Protein AF-A0A432TBH9-F1 (afdb_monomer)

Structure (mmCIF, N/CA/C/O backbone):
data_AF-A0A432TBH9-F1
#
_entry.id   AF-A0A432TBH9-F1
#
loop_
_atom_site.group_PDB
_atom_site.id
_atom_site.type_symbol
_atom_site.label_atom_id
_atom_site.label_alt_id
_atom_site.label_comp_id
_atom_site.label_asym_id
_atom_site.label_entity_id
_atom_site.label_seq_id
_atom_site.pdbx_PDB_ins_code
_atom_site.Cartn_x
_atom_site.Cartn_y
_atom_site.Cartn_z
_atom_site.occupancy
_atom_site.B_iso_or_equiv
_atom_site.auth_seq_id
_atom_site.auth_comp_id
_atom_site.auth_asym_id
_atom_site.auth_atom_id
_atom_site.pdbx_PDB_model_num
ATOM 1 N N . MET A 1 1 ? 16.296 13.878 -8.535 1.00 31.03 1 MET A N 1
ATOM 2 C CA . MET A 1 1 ? 17.487 13.267 -9.159 1.00 31.03 1 MET A CA 1
ATOM 3 C C . MET A 1 1 ? 17.190 13.076 -10.648 1.00 31.03 1 MET A C 1
ATOM 5 O O . MET A 1 1 ? 16.374 12.225 -10.977 1.00 31.03 1 MET A O 1
ATOM 9 N N . SER A 1 2 ? 17.709 13.929 -11.543 1.00 30.39 2 SER A N 1
ATOM 10 C CA . SER A 1 2 ? 17.573 13.721 -12.995 1.00 30.39 2 SER A CA 1
ATOM 11 C C . SER A 1 2 ? 18.774 12.917 -13.470 1.00 30.39 2 SER A C 1
ATOM 13 O O . SER A 1 2 ? 19.875 13.451 -13.581 1.00 30.39 2 SER A O 1
ATOM 15 N N . ILE A 1 3 ? 18.583 11.626 -13.711 1.00 42.62 3 ILE A N 1
ATOM 16 C CA . ILE A 1 3 ? 19.592 10.838 -14.411 1.00 42.62 3 ILE A CA 1
ATOM 17 C C . ILE A 1 3 ? 19.613 11.395 -15.838 1.00 42.62 3 ILE A C 1
ATOM 19 O O . ILE A 1 3 ? 18.589 11.366 -16.521 1.00 42.62 3 ILE A O 1
ATOM 23 N N . SER A 1 4 ? 20.735 11.958 -16.285 1.00 49.09 4 SER A N 1
ATOM 24 C CA . SER A 1 4 ? 20.965 12.204 -17.707 1.00 49.09 4 SER A CA 1
ATOM 25 C C . SER A 1 4 ? 21.132 10.838 -18.369 1.00 49.09 4 SER A C 1
ATOM 27 O O . SER A 1 4 ? 22.220 10.276 -18.460 1.00 49.09 4 SER A O 1
ATOM 29 N N . ILE A 1 5 ? 20.005 10.230 -18.736 1.00 65.00 5 ILE A N 1
ATOM 30 C CA . ILE A 1 5 ? 19.984 8.889 -19.309 1.00 65.00 5 ILE A CA 1
ATOM 31 C C . ILE A 1 5 ? 20.595 8.974 -20.708 1.00 65.00 5 ILE A C 1
ATOM 33 O O . ILE A 1 5 ? 19.944 9.398 -21.663 1.00 65.00 5 ILE A O 1
ATOM 37 N N . ASN A 1 6 ? 21.854 8.557 -20.842 1.00 79.38 6 ASN A N 1
ATOM 38 C CA . ASN A 1 6 ? 22.469 8.387 -22.150 1.00 79.38 6 ASN A CA 1
ATOM 39 C C . ASN A 1 6 ? 21.963 7.079 -22.771 1.00 79.38 6 ASN A C 1
ATOM 41 O O . ASN A 1 6 ? 22.569 6.018 -22.627 1.00 79.38 6 ASN A O 1
ATOM 45 N N . ILE A 1 7 ? 20.829 7.172 -23.468 1.00 87.06 7 ILE A N 1
ATOM 46 C CA . ILE A 1 7 ? 20.204 6.046 -24.171 1.00 87.06 7 ILE A CA 1
ATOM 47 C C . ILE A 1 7 ? 21.179 5.391 -25.157 1.00 87.06 7 ILE A C 1
ATOM 49 O O . ILE A 1 7 ? 21.164 4.175 -25.300 1.00 87.06 7 ILE A O 1
ATOM 53 N N . GLY A 1 8 ? 22.070 6.166 -25.786 1.00 82.50 8 GLY A N 1
ATOM 54 C CA . GLY A 1 8 ? 23.100 5.624 -26.676 1.00 82.50 8 GLY A CA 1
ATOM 55 C C . GLY A 1 8 ? 24.035 4.651 -25.955 1.00 82.50 8 GLY A C 1
ATOM 56 O O . GLY A 1 8 ? 24.266 3.550 -26.446 1.00 82.50 8 GLY A O 1
ATOM 57 N N . ASN A 1 9 ? 24.497 5.005 -24.754 1.00 84.81 9 ASN A N 1
ATOM 58 C CA . ASN A 1 9 ? 25.346 4.123 -23.948 1.00 84.81 9 ASN A CA 1
ATOM 59 C C . ASN A 1 9 ? 24.600 2.855 -23.515 1.00 84.81 9 ASN A C 1
ATOM 61 O O . ASN A 1 9 ? 25.165 1.771 -23.593 1.00 84.81 9 ASN A O 1
ATOM 65 N N . ILE A 1 10 ? 23.327 2.972 -23.124 1.00 89.56 10 ILE A N 1
ATOM 66 C CA . ILE A 1 10 ? 22.497 1.824 -22.710 1.00 89.56 10 ILE A CA 1
ATOM 67 C C . ILE A 1 10 ? 22.219 0.874 -23.886 1.00 89.56 10 ILE A C 1
ATOM 69 O O . ILE A 1 10 ? 22.167 -0.344 -23.725 1.00 89.56 10 ILE A O 1
ATOM 73 N N . LEU A 1 11 ? 22.026 1.419 -25.088 1.00 89.25 11 LEU A N 1
ATOM 74 C CA . LEU A 1 11 ? 21.810 0.618 -26.292 1.00 89.25 11 LEU A CA 1
ATOM 75 C C . LEU A 1 11 ? 23.079 -0.102 -26.758 1.00 89.25 11 LEU A C 1
ATOM 77 O O . LEU A 1 11 ? 22.969 -1.175 -27.351 1.00 89.25 11 LEU A O 1
ATOM 81 N N . ASN A 1 12 ? 24.254 0.460 -26.473 1.00 88.88 12 ASN A N 1
ATOM 82 C CA . ASN A 1 12 ? 25.551 -0.115 -26.831 1.00 88.88 12 ASN A CA 1
ATOM 83 C C . ASN A 1 12 ? 26.138 -1.024 -25.734 1.00 88.88 12 ASN A C 1
ATOM 85 O O . ASN A 1 12 ? 27.047 -1.800 -26.013 1.00 88.88 12 ASN A O 1
ATOM 89 N N . SER A 1 13 ? 25.632 -0.960 -24.499 1.00 90.81 13 SER A N 1
ATOM 90 C CA . SER A 1 13 ? 26.081 -1.800 -23.383 1.00 90.81 13 SER A CA 1
ATOM 91 C C . SER A 1 13 ? 25.504 -3.220 -23.436 1.00 90.81 13 SER A C 1
ATOM 93 O O . SER A 1 13 ? 24.665 -3.552 -24.279 1.00 90.81 13 SER A O 1
ATOM 95 N N . SER A 1 14 ? 25.909 -4.084 -22.501 1.00 91.81 14 SER A N 1
ATOM 96 C CA . SER A 1 14 ? 25.237 -5.372 -22.285 1.00 91.81 14 SER A CA 1
ATOM 97 C C . SER A 1 14 ? 23.792 -5.158 -21.807 1.00 91.81 14 SER A C 1
ATOM 99 O O . SER A 1 14 ? 23.437 -4.090 -21.299 1.00 91.81 14 SER A O 1
ATOM 101 N N . SER A 1 15 ? 22.929 -6.162 -21.990 1.00 91.44 15 SER A N 1
ATOM 102 C CA . SER A 1 15 ? 21.526 -6.061 -21.554 1.00 91.44 15 SER A CA 1
ATOM 103 C C . SER A 1 15 ? 21.387 -5.967 -20.036 1.00 91.44 15 SER A C 1
ATOM 105 O O . SER A 1 15 ? 20.459 -5.332 -19.546 1.00 91.44 15 SER A O 1
ATOM 107 N N . ASN A 1 16 ? 22.362 -6.489 -19.289 1.00 92.12 16 ASN A N 1
ATOM 108 C CA . ASN A 1 16 ? 22.395 -6.383 -17.832 1.00 92.12 16 ASN A CA 1
ATOM 109 C C . ASN A 1 16 ? 22.395 -4.926 -17.362 1.00 92.12 16 ASN A C 1
ATOM 111 O O . ASN A 1 16 ? 21.681 -4.600 -16.422 1.00 92.12 16 ASN A O 1
ATOM 115 N N . THR A 1 17 ? 23.095 -4.024 -18.057 1.00 91.38 17 THR A N 1
ATOM 116 C CA . THR A 1 17 ? 23.093 -2.593 -17.711 1.00 91.38 17 THR A CA 1
ATOM 117 C C . THR A 1 17 ? 21.688 -1.988 -17.786 1.00 91.38 17 THR A C 1
ATOM 119 O O . THR A 1 17 ? 21.325 -1.162 -16.952 1.00 91.38 17 THR A O 1
ATOM 122 N N . PHE A 1 18 ? 20.872 -2.406 -18.759 1.00 93.44 18 PHE A N 1
ATOM 123 C CA . PHE A 1 18 ? 19.478 -1.973 -18.846 1.00 93.44 18 PHE A CA 1
ATOM 124 C C . PHE A 1 18 ? 18.654 -2.507 -17.667 1.00 93.44 18 PHE A C 1
ATOM 126 O O . PHE A 1 18 ? 17.971 -1.721 -17.008 1.00 93.44 18 PHE A O 1
ATOM 133 N N . HIS A 1 19 ? 18.764 -3.801 -17.355 1.00 94.50 19 HIS A N 1
ATOM 134 C CA . HIS A 1 19 ? 18.029 -4.402 -16.239 1.00 94.50 19 HIS A CA 1
ATOM 135 C C . HIS A 1 19 ? 18.452 -3.823 -14.880 1.00 94.50 19 HIS A C 1
ATOM 137 O 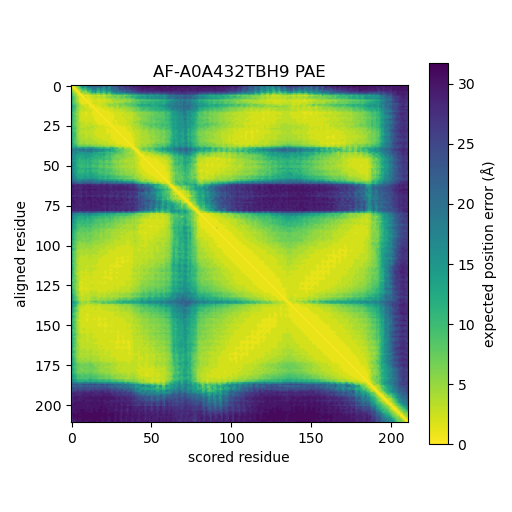O . HIS A 1 19 ? 17.600 -3.589 -14.034 1.00 94.50 19 HIS A O 1
ATOM 143 N N . GLU A 1 20 ? 19.729 -3.489 -14.678 1.00 93.69 20 GLU A N 1
ATOM 144 C CA . GLU A 1 20 ? 20.198 -2.812 -13.461 1.00 93.69 20 GLU A CA 1
ATOM 145 C C . GLU A 1 20 ? 19.582 -1.420 -13.286 1.00 93.69 20 GLU A C 1
ATOM 147 O O . GLU A 1 20 ? 19.223 -1.023 -12.174 1.00 93.69 20 GLU A O 1
ATOM 152 N N . ILE A 1 21 ? 19.469 -0.652 -14.374 1.00 92.38 21 ILE A N 1
ATOM 153 C CA . ILE A 1 21 ? 18.805 0.657 -14.349 1.00 92.38 21 ILE A CA 1
ATOM 154 C C . ILE A 1 21 ? 17.324 0.470 -14.035 1.00 92.38 21 ILE A C 1
ATOM 156 O O . ILE A 1 21 ? 16.783 1.188 -13.196 1.00 92.38 21 ILE A O 1
ATOM 160 N N . LEU A 1 22 ? 16.682 -0.502 -14.682 1.00 93.44 22 LEU A N 1
ATOM 161 C CA . LEU A 1 22 ? 15.278 -0.815 -14.468 1.00 93.44 22 LEU A CA 1
ATOM 162 C C . LEU A 1 22 ? 15.019 -1.197 -13.004 1.00 93.44 22 LEU A C 1
ATOM 164 O O . LEU A 1 22 ? 14.161 -0.593 -12.364 1.00 93.44 22 LEU A O 1
ATOM 168 N N . ASP A 1 23 ? 15.823 -2.099 -12.441 1.00 93.50 23 ASP A N 1
ATOM 169 C CA . ASP A 1 23 ? 15.752 -2.523 -11.042 1.00 93.50 23 ASP A CA 1
ATOM 170 C C . ASP A 1 23 ? 15.888 -1.334 -10.084 1.00 93.50 23 ASP A C 1
ATOM 172 O O . ASP A 1 23 ? 15.059 -1.163 -9.186 1.00 93.50 23 ASP A O 1
ATOM 176 N N . LYS A 1 24 ? 16.870 -0.451 -10.312 1.00 93.50 24 LYS A N 1
ATOM 177 C CA . LYS A 1 24 ? 17.070 0.763 -9.500 1.00 93.50 24 LYS A CA 1
ATOM 178 C C . LYS A 1 24 ? 15.861 1.699 -9.504 1.00 93.50 24 LYS A C 1
ATOM 180 O O . LYS A 1 24 ? 15.655 2.421 -8.531 1.00 93.50 24 LYS A O 1
ATOM 185 N N . LEU A 1 25 ? 15.068 1.717 -10.576 1.00 92.38 25 LEU A N 1
ATOM 186 C CA . LEU A 1 25 ? 13.917 2.614 -10.693 1.00 92.38 25 LEU A CA 1
ATOM 187 C C . LEU A 1 25 ? 12.671 2.122 -9.948 1.00 92.38 25 LEU A C 1
ATOM 189 O O . LEU A 1 25 ? 11.817 2.949 -9.613 1.00 92.38 25 LEU A O 1
ATOM 193 N N . GLN A 1 26 ? 12.538 0.818 -9.688 1.00 94.00 26 GLN A N 1
ATOM 194 C CA . GLN A 1 26 ? 11.261 0.262 -9.217 1.00 94.00 26 GLN A CA 1
ATOM 195 C C . GLN A 1 26 ? 11.344 -0.873 -8.193 1.00 94.00 26 GLN A C 1
ATOM 197 O O . GLN A 1 26 ? 10.404 -1.027 -7.415 1.00 94.00 26 GLN A O 1
ATOM 202 N N . LYS A 1 27 ? 12.409 -1.682 -8.183 1.00 93.50 27 LYS A N 1
ATOM 203 C CA . LYS A 1 27 ? 12.396 -3.005 -7.538 1.00 93.50 27 LYS A CA 1
ATOM 204 C C . LYS A 1 27 ? 12.108 -2.924 -6.047 1.00 93.50 27 LYS A C 1
ATOM 206 O O . LYS A 1 27 ? 11.183 -3.567 -5.563 1.00 93.50 27 LYS A O 1
ATOM 211 N N . ASP A 1 28 ? 12.835 -2.060 -5.348 1.00 94.88 28 ASP A N 1
ATOM 212 C CA . ASP A 1 28 ? 12.667 -1.845 -3.910 1.00 94.88 28 ASP A CA 1
ATOM 213 C C . ASP A 1 28 ? 11.250 -1.350 -3.561 1.00 94.88 28 ASP A C 1
ATOM 215 O O . ASP A 1 28 ? 10.636 -1.815 -2.599 1.00 94.88 28 ASP A O 1
ATOM 219 N N . ASN A 1 29 ? 10.679 -0.461 -4.381 1.00 94.38 29 ASN A N 1
ATOM 220 C CA . ASN A 1 29 ? 9.320 0.039 -4.172 1.00 94.38 29 ASN A CA 1
ATOM 221 C C . ASN A 1 29 ? 8.267 -1.051 -4.393 1.00 94.38 29 ASN A C 1
ATOM 223 O O . ASN A 1 29 ? 7.319 -1.145 -3.611 1.00 94.38 29 ASN A O 1
ATOM 227 N N . ILE A 1 30 ? 8.446 -1.896 -5.410 1.00 95.19 30 ILE A N 1
ATOM 228 C CA . ILE A 1 30 ? 7.581 -3.052 -5.660 1.00 95.19 30 ILE A CA 1
ATOM 229 C C . ILE A 1 30 ? 7.679 -4.041 -4.491 1.00 95.19 30 ILE A C 1
ATOM 231 O O . ILE A 1 30 ? 6.657 -4.399 -3.911 1.00 95.19 30 ILE A O 1
ATOM 235 N N . GLU A 1 31 ? 8.885 -4.441 -4.083 1.00 96.12 31 GLU A N 1
ATOM 236 C CA . GLU A 1 31 ? 9.093 -5.393 -2.982 1.00 96.12 31 GLU A CA 1
ATOM 237 C C . GLU A 1 31 ? 8.491 -4.898 -1.661 1.00 96.12 31 GLU A C 1
ATOM 239 O O . GLU A 1 31 ? 7.805 -5.647 -0.960 1.00 96.12 31 GLU A O 1
ATOM 244 N N . LYS A 1 32 ? 8.696 -3.621 -1.326 1.00 94.62 32 LYS A N 1
ATOM 245 C CA . LYS A 1 32 ? 8.110 -3.005 -0.128 1.00 94.62 32 LYS A CA 1
ATOM 246 C C . LYS A 1 32 ? 6.587 -2.935 -0.196 1.00 94.62 32 LYS A C 1
ATOM 248 O O . LYS A 1 32 ? 5.939 -3.106 0.835 1.00 94.62 32 LYS A O 1
ATOM 253 N N . SER A 1 33 ? 6.018 -2.713 -1.379 1.00 94.88 33 SER A N 1
ATOM 254 C CA . SER A 1 33 ? 4.563 -2.687 -1.571 1.00 94.88 33 SER A CA 1
ATOM 255 C C . SER A 1 33 ? 3.955 -4.081 -1.434 1.00 94.88 33 SER A C 1
ATOM 257 O O . SER A 1 33 ? 2.970 -4.233 -0.720 1.00 94.88 33 SER A O 1
ATOM 259 N N . LYS A 1 34 ? 4.595 -5.120 -1.991 1.00 94.88 34 LYS A N 1
ATOM 260 C CA . LYS A 1 34 ? 4.180 -6.520 -1.783 1.00 94.88 34 LYS A CA 1
ATOM 261 C C . LYS A 1 34 ? 4.161 -6.896 -0.302 1.00 94.88 34 LYS A C 1
ATOM 263 O O . LYS A 1 34 ? 3.193 -7.482 0.170 1.00 94.88 34 LYS A O 1
ATOM 268 N N . LYS A 1 35 ? 5.216 -6.533 0.439 1.00 94.00 35 LYS A N 1
ATOM 269 C CA . LYS A 1 35 ? 5.291 -6.777 1.890 1.00 94.00 35 LYS A CA 1
ATOM 270 C C . LYS A 1 35 ? 4.154 -6.087 2.640 1.00 94.00 35 LYS A C 1
ATOM 272 O O . LYS A 1 35 ? 3.559 -6.701 3.514 1.00 94.00 35 LYS A O 1
ATOM 277 N N . GLU A 1 36 ? 3.843 -4.838 2.293 1.00 92.25 36 GLU A N 1
ATOM 278 C CA . GLU A 1 36 ? 2.727 -4.105 2.902 1.00 92.25 36 GLU A CA 1
ATOM 279 C C . GLU A 1 36 ? 1.375 -4.765 2.592 1.00 92.25 36 GLU A C 1
ATOM 281 O O . GLU A 1 36 ? 0.557 -4.932 3.492 1.00 92.25 36 GLU A O 1
ATOM 286 N N . LEU A 1 37 ? 1.149 -5.187 1.347 1.00 92.25 37 LEU A N 1
ATOM 287 C CA . LEU A 1 37 ? -0.092 -5.840 0.922 1.00 92.25 37 LEU A CA 1
ATOM 288 C C . LEU A 1 37 ? -0.293 -7.218 1.567 1.00 92.25 37 LEU A C 1
ATOM 290 O O . LEU A 1 37 ? -1.427 -7.588 1.859 1.00 92.25 37 LEU A O 1
ATOM 294 N N . ALA A 1 38 ? 0.792 -7.938 1.864 1.00 91.75 38 ALA A N 1
ATOM 295 C CA . ALA A 1 38 ? 0.748 -9.227 2.554 1.00 91.75 38 ALA A CA 1
ATOM 296 C C . ALA A 1 38 ? 0.345 -9.126 4.039 1.00 91.75 38 ALA A C 1
ATOM 298 O O . ALA A 1 38 ? -0.033 -10.131 4.643 1.00 91.75 38 ALA A O 1
ATOM 299 N N . LEU A 1 39 ? 0.424 -7.940 4.655 1.00 86.12 39 LEU A N 1
ATOM 300 C CA . LEU A 1 39 ? 0.025 -7.760 6.051 1.00 86.12 39 LEU A CA 1
ATOM 301 C C . LEU A 1 39 ? -1.495 -7.888 6.187 1.00 86.12 39 LEU A C 1
ATOM 303 O O . LEU A 1 39 ? -2.245 -7.072 5.641 1.00 86.12 39 LEU A O 1
ATOM 307 N N . LYS A 1 40 ? -1.944 -8.863 6.980 1.00 76.69 40 LYS A N 1
ATOM 308 C CA . LYS A 1 40 ? -3.351 -9.016 7.352 1.00 76.69 40 LYS A CA 1
ATOM 309 C C . LYS A 1 40 ? -3.822 -7.811 8.167 1.00 76.69 40 LYS A C 1
ATOM 311 O O . LYS A 1 40 ? -3.236 -7.481 9.191 1.00 76.69 40 LYS A O 1
ATOM 316 N N . ASN A 1 41 ? -4.904 -7.179 7.720 1.00 72.88 41 ASN A N 1
ATOM 317 C CA . ASN A 1 41 ? -5.615 -6.151 8.473 1.00 72.88 41 ASN A CA 1
ATOM 318 C C . ASN A 1 41 ? -7.040 -6.624 8.716 1.00 72.88 41 ASN A C 1
ATOM 320 O O . ASN A 1 41 ? -7.982 -6.142 8.094 1.00 72.88 41 ASN A O 1
ATOM 324 N N . GLU A 1 42 ? -7.192 -7.587 9.611 1.00 77.94 42 GLU A N 1
ATOM 325 C CA . GLU A 1 42 ? -8.514 -8.096 9.957 1.00 77.94 42 GLU A CA 1
ATOM 326 C C . GLU A 1 42 ? -9.301 -7.016 10.724 1.00 77.94 42 GLU A C 1
ATOM 328 O O . GLU A 1 42 ? -8.729 -6.143 11.399 1.00 77.94 42 GLU A O 1
ATOM 333 N N . PHE A 1 43 ? -10.608 -7.008 10.479 1.00 82.06 43 PHE A N 1
ATOM 334 C CA . PHE A 1 43 ? -11.588 -6.194 11.183 1.00 82.06 43 PHE A CA 1
ATOM 335 C C . PHE A 1 43 ? -11.950 -6.937 12.467 1.00 82.06 43 PHE A C 1
ATOM 337 O O . PHE A 1 43 ? -12.376 -8.087 12.394 1.00 82.06 43 PHE A O 1
ATOM 344 N N . ASP A 1 44 ? -11.728 -6.321 13.627 1.00 85.19 44 ASP A N 1
ATOM 345 C CA . ASP A 1 44 ? -11.969 -6.975 14.913 1.00 85.19 44 ASP A CA 1
ATOM 346 C C . ASP A 1 44 ? -13.454 -6.894 15.279 1.00 85.19 44 ASP A C 1
ATOM 348 O O . ASP A 1 44 ? -13.900 -6.010 16.014 1.00 85.19 44 ASP A O 1
ATOM 352 N N . THR A 1 45 ? -14.234 -7.809 14.704 1.00 87.81 45 THR A N 1
ATOM 353 C CA . THR A 1 45 ? -15.670 -7.931 14.980 1.00 87.81 45 THR A CA 1
ATOM 354 C C . THR A 1 45 ? -15.923 -8.285 16.438 1.00 87.81 45 THR A C 1
ATOM 356 O O . THR A 1 45 ? -16.847 -7.752 17.033 1.00 87.81 45 THR A O 1
ATOM 359 N N . THR A 1 46 ? -15.064 -9.108 17.046 1.00 90.75 46 THR A N 1
ATOM 360 C CA . THR A 1 46 ? -15.209 -9.550 18.440 1.00 90.75 46 THR A CA 1
ATOM 361 C C . THR A 1 46 ? -15.159 -8.373 19.407 1.00 90.75 46 THR A C 1
ATOM 363 O O . THR A 1 46 ? -15.993 -8.279 20.305 1.00 90.75 46 THR A O 1
ATOM 366 N N . LEU A 1 47 ? -14.205 -7.454 19.220 1.00 89.38 47 LEU A N 1
ATOM 367 C CA . LEU A 1 47 ? -14.110 -6.251 20.045 1.00 89.38 47 LEU A CA 1
ATOM 368 C C . LEU A 1 47 ? -15.327 -5.338 19.857 1.00 89.38 47 LEU A C 1
ATOM 370 O O . LEU A 1 47 ? -15.846 -4.800 20.834 1.00 89.38 47 LEU A O 1
ATOM 374 N N . ILE A 1 48 ? -15.790 -5.167 18.616 1.00 91.25 48 ILE A N 1
ATOM 375 C CA . ILE A 1 48 ? -16.981 -4.361 18.324 1.00 91.25 48 ILE A CA 1
ATOM 376 C C . ILE A 1 48 ? -18.215 -4.958 18.996 1.00 91.25 48 ILE A C 1
ATOM 378 O O . ILE A 1 48 ? -18.914 -4.243 19.712 1.00 91.25 48 ILE A O 1
ATOM 382 N N . ASP A 1 49 ? -18.453 -6.252 18.804 1.00 90.81 49 ASP A N 1
ATOM 383 C CA . ASP A 1 49 ? -19.605 -6.954 19.360 1.00 90.81 49 ASP A CA 1
ATOM 384 C C . ASP A 1 49 ? -19.573 -6.905 20.890 1.00 90.81 49 ASP A C 1
ATOM 386 O O . ASP A 1 49 ? -20.585 -6.610 21.520 1.00 90.81 49 ASP A O 1
ATOM 390 N N . ALA A 1 50 ? -18.398 -7.090 21.501 1.00 91.06 50 ALA A N 1
ATOM 391 C CA . ALA A 1 50 ? -18.228 -6.960 22.945 1.00 91.06 50 ALA A CA 1
ATOM 392 C C . ALA A 1 50 ? -18.597 -5.557 23.452 1.00 91.06 50 ALA A C 1
ATOM 394 O O . ALA A 1 50 ? -19.270 -5.435 24.478 1.00 91.06 50 ALA A O 1
ATOM 395 N N . ILE A 1 51 ? -18.192 -4.496 22.745 1.00 89.25 51 ILE A N 1
ATOM 396 C CA . ILE A 1 51 ? -18.555 -3.120 23.111 1.00 89.25 51 ILE A CA 1
ATOM 397 C C . ILE A 1 51 ? -20.062 -2.916 22.983 1.00 89.25 51 ILE A C 1
ATOM 399 O O . ILE A 1 51 ? -20.680 -2.465 23.944 1.00 89.25 51 ILE A O 1
ATOM 403 N N . LEU A 1 52 ? -20.653 -3.263 21.837 1.00 91.88 52 LEU A N 1
ATOM 404 C CA . LEU A 1 52 ? -22.080 -3.052 21.580 1.00 91.88 52 LEU A CA 1
ATOM 405 C C . LEU A 1 52 ? -22.951 -3.814 22.586 1.00 91.88 52 LEU A C 1
ATOM 407 O O . LEU A 1 52 ? -23.812 -3.209 23.218 1.00 91.88 52 LEU A O 1
ATOM 411 N N . LEU A 1 53 ? -22.649 -5.092 22.839 1.00 91.38 53 LEU A N 1
ATOM 412 C CA . LEU A 1 53 ? -23.346 -5.893 23.847 1.00 91.38 53 LEU A CA 1
ATOM 413 C C . LEU A 1 53 ? -23.233 -5.277 25.244 1.00 91.38 53 LEU A C 1
ATOM 415 O O . LEU A 1 53 ? -24.204 -5.263 25.995 1.00 91.38 53 LEU A O 1
ATOM 419 N N . THR A 1 54 ? -22.061 -4.750 25.608 1.00 85.81 54 THR A N 1
ATOM 420 C CA . THR A 1 54 ? -21.870 -4.133 26.929 1.00 85.81 54 THR A CA 1
ATOM 421 C C . THR A 1 54 ? -22.614 -2.799 27.042 1.00 85.81 54 THR A C 1
ATOM 423 O O . THR A 1 54 ? -23.135 -2.489 28.113 1.00 85.81 54 THR A O 1
ATOM 426 N N . VAL A 1 55 ? -22.703 -2.022 25.955 1.00 86.56 55 VAL A N 1
ATOM 427 C CA . VAL A 1 55 ? -23.499 -0.785 25.889 1.00 86.56 55 VAL A CA 1
ATOM 428 C C . VAL A 1 55 ? -24.989 -1.090 26.036 1.00 86.56 55 VAL A C 1
ATOM 430 O O . VAL A 1 55 ? -25.646 -0.481 26.879 1.00 86.56 55 VAL A O 1
ATOM 433 N N . ASP A 1 56 ? -25.512 -2.055 25.283 1.00 86.50 56 ASP A N 1
ATOM 434 C CA . ASP A 1 56 ? -26.925 -2.442 25.348 1.00 86.50 56 ASP A CA 1
ATOM 435 C C . ASP A 1 56 ? -27.297 -2.933 26.745 1.00 86.50 56 ASP A C 1
ATOM 437 O O . ASP A 1 56 ? -28.261 -2.469 27.355 1.00 86.50 56 ASP A O 1
ATOM 441 N N . ALA A 1 57 ? -26.461 -3.800 27.309 1.00 83.44 57 ALA A N 1
ATOM 442 C CA . ALA A 1 57 ? -26.681 -4.333 28.637 1.00 83.44 57 ALA A CA 1
ATOM 443 C C . ALA A 1 57 ? -26.598 -3.216 29.706 1.00 83.44 57 ALA A C 1
ATOM 445 O O . ALA A 1 57 ? -27.355 -3.218 30.681 1.00 83.44 57 ALA A O 1
ATOM 446 N N . LEU A 1 58 ? -25.711 -2.227 29.545 1.00 78.81 58 LEU A N 1
ATOM 447 C CA . LEU A 1 58 ? -25.679 -1.050 30.418 1.00 78.81 58 LEU A CA 1
ATOM 448 C C . LEU A 1 58 ? -26.974 -0.224 30.302 1.00 78.81 58 LEU A C 1
ATOM 450 O O . LEU A 1 58 ? -27.501 0.210 31.324 1.00 78.81 58 LEU A O 1
ATOM 454 N N . HIS A 1 59 ? -27.521 -0.042 29.097 1.00 78.00 59 HIS A N 1
ATOM 455 C CA . HIS A 1 59 ? -28.795 0.658 28.899 1.00 78.00 59 HIS A CA 1
ATOM 456 C C . HIS A 1 59 ? -29.989 -0.064 29.543 1.00 78.00 59 HIS A C 1
ATOM 458 O O . HIS A 1 59 ? -30.892 0.602 30.057 1.00 78.00 59 HIS A O 1
ATOM 464 N N . GLU A 1 60 ? -29.995 -1.400 29.545 1.00 76.88 60 GLU A N 1
ATOM 465 C CA . GLU A 1 60 ? -31.008 -2.211 30.237 1.00 76.88 60 GLU A CA 1
ATOM 466 C C . GLU A 1 60 ? -30.941 -2.045 31.764 1.00 76.88 60 GLU A C 1
ATOM 468 O O . GLU A 1 60 ? -31.972 -1.861 32.416 1.00 76.88 60 GLU A O 1
ATOM 473 N N . GLU A 1 61 ? -29.733 -2.056 32.342 1.00 68.69 61 GLU A N 1
ATOM 474 C CA . GLU A 1 61 ? -29.517 -1.802 33.777 1.00 68.69 61 GLU A CA 1
ATOM 475 C C . GLU A 1 61 ? -29.900 -0.365 34.173 1.00 68.69 61 GLU A C 1
ATOM 477 O O . GLU A 1 61 ? -30.461 -0.113 35.245 1.00 68.69 61 GLU A O 1
ATOM 482 N N . GLU A 1 62 ? -29.648 0.596 33.284 1.00 67.00 62 GLU A N 1
ATOM 483 C CA . GLU A 1 62 ? -29.990 2.013 33.439 1.00 67.00 62 GLU A CA 1
ATOM 484 C C . GLU A 1 62 ? -31.472 2.327 33.125 1.00 67.00 62 GLU A C 1
ATOM 486 O O . GLU A 1 62 ? -31.807 3.413 32.634 1.00 67.00 62 GLU A O 1
ATOM 491 N N . GLY A 1 63 ? -32.387 1.388 33.403 1.00 56.84 63 GLY A N 1
ATOM 492 C CA . GLY A 1 63 ? -33.832 1.517 33.179 1.00 56.84 63 GLY A CA 1
ATOM 493 C C . GLY A 1 63 ? -34.432 2.883 33.572 1.00 56.84 63 GLY A C 1
ATOM 494 O O . GLY A 1 63 ? -33.892 3.625 34.390 1.00 56.84 63 GLY A O 1
ATOM 495 N N . PHE A 1 64 ? -35.589 3.239 32.997 1.00 52.53 64 PHE A N 1
ATOM 496 C CA . PHE A 1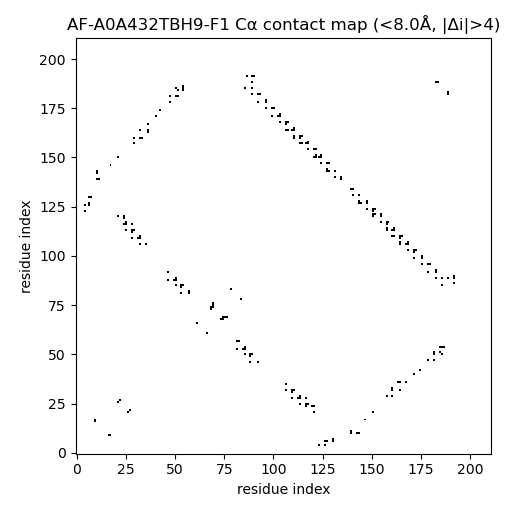 64 ? -36.170 4.599 33.038 1.00 52.53 64 PHE A CA 1
ATOM 497 C C . PHE A 1 64 ? -36.219 5.254 34.440 1.00 52.53 64 PHE A C 1
ATOM 499 O O . PHE A 1 64 ? -35.983 6.453 34.572 1.00 52.53 64 PHE A O 1
ATOM 506 N N . VAL A 1 65 ? -36.463 4.466 35.494 1.00 48.47 65 VAL A N 1
ATOM 507 C CA . VAL A 1 65 ? -36.511 4.923 36.898 1.00 48.47 65 VAL A CA 1
ATOM 508 C C . VAL A 1 65 ? -35.114 5.109 37.507 1.00 48.47 65 VAL A C 1
ATOM 510 O O . VAL A 1 65 ? -34.899 6.051 38.271 1.00 48.47 65 VAL A O 1
ATOM 513 N N . SER A 1 66 ? -34.138 4.267 37.148 1.00 55.50 66 SER A N 1
ATOM 514 C CA . SER A 1 66 ? -32.763 4.423 37.629 1.00 55.50 66 SER A CA 1
ATOM 515 C C . SER A 1 66 ? -32.099 5.626 36.962 1.00 55.50 66 SER A C 1
ATOM 517 O O . SER A 1 66 ? -31.433 6.381 37.657 1.00 55.50 66 SER A O 1
ATOM 519 N N . ARG A 1 67 ? -32.384 5.924 35.686 1.00 53.47 67 ARG A N 1
ATOM 520 C CA . ARG A 1 67 ? -31.886 7.125 34.984 1.00 53.47 67 ARG A CA 1
ATOM 521 C C . ARG A 1 67 ? -32.147 8.437 35.738 1.00 53.47 67 ARG A C 1
ATOM 523 O O . ARG A 1 67 ? -31.229 9.246 35.862 1.00 53.47 67 ARG A O 1
ATOM 530 N N . VAL A 1 68 ? -33.352 8.619 36.289 1.00 52.66 68 VAL A N 1
ATOM 531 C CA . VAL A 1 68 ? -33.737 9.815 37.069 1.00 52.66 68 VAL A CA 1
ATOM 532 C C . VAL A 1 68 ? -33.021 9.867 38.423 1.00 52.66 68 VAL A C 1
ATOM 534 O O . VAL A 1 68 ? -32.602 10.937 38.867 1.00 52.66 68 VAL A O 1
ATOM 537 N N . LEU A 1 69 ? -32.832 8.717 39.074 1.00 52.16 69 LEU A N 1
ATOM 538 C CA . LEU A 1 69 ? -32.136 8.620 40.361 1.00 52.16 69 LEU A CA 1
ATOM 539 C C . LEU A 1 69 ? -30.609 8.764 40.205 1.00 52.16 69 LEU A C 1
ATOM 541 O O . LEU A 1 69 ? -29.963 9.440 41.005 1.00 52.16 69 LEU A O 1
ATOM 545 N N . TYR A 1 70 ? -30.037 8.218 39.132 1.00 54.19 70 TYR A N 1
ATOM 546 C CA . TYR A 1 70 ? -28.626 8.336 38.765 1.00 54.19 70 TYR A CA 1
ATOM 547 C C . TYR A 1 70 ? -28.255 9.768 38.364 1.00 54.19 70 TYR A C 1
ATOM 549 O O . TYR A 1 70 ? -27.208 10.261 38.792 1.00 54.19 70 TYR A O 1
ATOM 557 N N . SER A 1 71 ? -29.097 10.447 37.570 1.00 51.97 71 SER A N 1
ATOM 558 C CA . SER A 1 71 ? -28.857 11.835 37.151 1.00 51.97 71 SER A CA 1
ATOM 559 C C . SER A 1 71 ? -28.995 12.826 38.305 1.00 51.97 71 SER A C 1
ATOM 561 O O . SER A 1 71 ? -28.225 13.779 38.377 1.00 51.97 71 SER A O 1
ATOM 563 N N . SER A 1 72 ? -29.966 12.601 39.198 1.00 53.53 72 SER A N 1
ATOM 564 C CA . SER A 1 72 ? -30.362 13.576 40.225 1.00 53.53 72 SER A CA 1
ATOM 565 C C . SER A 1 72 ? -29.666 13.368 41.571 1.00 53.53 72 SER A C 1
ATOM 567 O O . SER A 1 72 ? -29.432 14.339 42.281 1.00 53.53 72 SER A O 1
ATOM 569 N N . PHE A 1 73 ? -29.304 12.128 41.926 1.00 53.50 73 PHE A N 1
ATOM 570 C CA . PHE A 1 73 ? -28.752 11.803 43.251 1.00 53.50 73 PHE A CA 1
ATOM 571 C C . PHE A 1 73 ? -27.356 11.166 43.216 1.00 53.50 73 PHE A C 1
ATOM 573 O O . PHE A 1 73 ? -26.745 10.983 44.266 1.00 53.50 73 PHE A O 1
ATOM 580 N N . GLY A 1 74 ? -26.820 10.814 42.039 1.00 50.47 74 GLY A N 1
ATOM 581 C CA . GLY A 1 74 ? -25.486 10.206 41.913 1.00 50.47 74 GLY A CA 1
ATOM 582 C C . GLY A 1 74 ? -25.334 8.830 42.581 1.00 50.47 74 GLY A C 1
ATOM 583 O O . GLY A 1 74 ? -24.219 8.307 42.657 1.00 50.47 74 GLY A O 1
ATOM 584 N N . ILE A 1 75 ? -26.438 8.239 43.047 1.00 44.97 75 ILE A N 1
ATOM 585 C CA . ILE A 1 75 ? -26.488 6.926 43.692 1.00 44.97 75 ILE A CA 1
ATOM 586 C C . ILE A 1 75 ? -26.131 5.870 42.639 1.00 44.97 75 ILE A C 1
ATOM 588 O O . ILE A 1 75 ? -26.760 5.805 41.590 1.00 44.97 75 ILE A O 1
ATOM 592 N N . GLY A 1 76 ? -25.087 5.077 42.905 1.00 47.72 76 GLY A N 1
ATOM 593 C CA . GLY A 1 76 ? -24.602 4.017 42.010 1.00 47.72 76 GLY A CA 1
ATOM 594 C C . GLY A 1 76 ? -23.422 4.392 41.100 1.00 47.72 76 GLY A C 1
ATOM 595 O O . GLY A 1 76 ? -22.992 3.556 40.308 1.00 47.72 76 GLY A O 1
ATOM 596 N N . LYS A 1 77 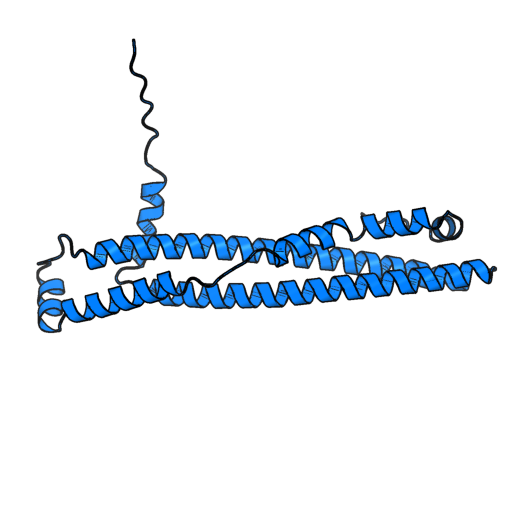? -22.858 5.610 41.209 1.00 48.78 77 LYS A N 1
ATOM 597 C CA . LYS A 1 77 ? -21.616 6.006 40.497 1.00 48.78 77 LYS A CA 1
ATOM 598 C C . LYS A 1 77 ? -20.399 5.144 40.858 1.00 48.78 77 LYS A C 1
ATOM 600 O O . LYS A 1 77 ? -19.471 5.036 40.062 1.00 48.78 77 LYS A O 1
ATOM 605 N N . ASN A 1 78 ? -20.404 4.530 42.038 1.00 46.31 78 ASN A N 1
ATOM 606 C CA . ASN A 1 78 ? -19.291 3.723 42.516 1.00 46.31 78 ASN A CA 1
ATOM 607 C C . ASN A 1 78 ? -19.386 2.305 41.933 1.00 46.31 78 ASN A C 1
ATOM 609 O O . ASN A 1 78 ? -20.089 1.452 42.464 1.00 46.31 78 ASN A O 1
ATOM 613 N N . LYS A 1 79 ? -18.639 2.095 40.842 1.00 52.78 79 LYS A N 1
ATOM 614 C CA . LYS A 1 79 ? -18.297 0.803 40.221 1.00 52.78 79 LYS A CA 1
ATOM 615 C C . LYS A 1 79 ? -19.464 0.013 39.623 1.00 52.78 79 LYS A C 1
ATOM 617 O O . LYS A 1 79 ? -19.738 -1.115 40.032 1.00 52.78 79 LYS A O 1
ATOM 622 N N . ASN A 1 80 ? -20.099 0.543 38.574 1.00 67.38 80 ASN A N 1
ATOM 623 C CA . ASN A 1 80 ? -20.752 -0.371 37.635 1.00 67.38 80 ASN A CA 1
ATOM 624 C C . ASN A 1 80 ? -19.645 -1.091 36.840 1.00 67.38 80 ASN A C 1
ATOM 626 O O . ASN A 1 80 ? -18.972 -0.470 36.015 1.00 67.38 80 ASN A O 1
ATOM 630 N N . LYS A 1 81 ? -19.459 -2.394 37.096 1.00 74.31 81 LYS A N 1
ATOM 631 C CA . LYS A 1 81 ? -18.477 -3.259 36.415 1.00 74.31 81 LYS A CA 1
ATOM 632 C C . LYS A 1 81 ? -18.558 -3.148 34.888 1.00 74.31 81 LYS A C 1
ATOM 634 O O . LYS A 1 81 ? -17.530 -3.238 34.228 1.00 74.31 81 LYS A O 1
ATOM 639 N N . ARG A 1 82 ? -19.746 -2.896 34.322 1.00 76.31 82 ARG A N 1
ATOM 640 C CA . ARG A 1 82 ? -19.939 -2.714 32.872 1.00 76.31 82 ARG A CA 1
ATOM 641 C C . ARG A 1 82 ? -19.331 -1.416 32.353 1.00 76.31 82 ARG A C 1
ATOM 643 O O . ARG A 1 82 ? -18.770 -1.397 31.266 1.00 76.31 82 ARG A O 1
ATOM 650 N N . ARG A 1 83 ? -19.366 -0.339 33.143 1.00 75.12 83 ARG A N 1
ATOM 651 C CA . ARG A 1 83 ? -18.696 0.922 32.789 1.00 75.12 83 ARG A CA 1
ATOM 652 C C . ARG A 1 83 ? -17.173 0.778 32.831 1.00 75.12 83 ARG A C 1
ATOM 654 O O . ARG A 1 83 ? -16.507 1.243 31.916 1.00 75.12 83 ARG A O 1
ATOM 661 N N . GLU A 1 84 ? -16.633 0.081 33.832 1.00 75.69 84 GLU A N 1
ATOM 662 C CA . GLU A 1 84 ? -15.198 -0.259 33.884 1.00 75.69 84 GLU A CA 1
ATOM 663 C C . GLU A 1 84 ? -14.785 -1.145 32.692 1.00 75.69 84 GLU A C 1
ATOM 665 O O . GLU A 1 84 ? -13.759 -0.900 32.060 1.00 75.69 84 GLU A O 1
ATOM 670 N N . GLN A 1 85 ? -15.616 -2.123 32.313 1.00 82.62 85 GLN A N 1
ATOM 671 C CA . GLN A 1 85 ? -15.404 -2.939 31.110 1.00 82.62 85 GLN A CA 1
ATOM 672 C C . GLN A 1 85 ? -15.411 -2.097 29.828 1.00 82.62 85 GLN A C 1
ATOM 674 O O . GLN A 1 85 ? -14.514 -2.247 29.001 1.00 82.62 85 GLN A O 1
ATOM 679 N N . LEU A 1 86 ? -16.368 -1.177 29.671 1.00 83.88 86 LEU A N 1
ATOM 680 C CA . LEU A 1 86 ? -16.432 -0.278 28.514 1.00 83.88 86 LEU A CA 1
ATOM 681 C C . LEU A 1 86 ? -15.217 0.644 28.410 1.00 83.88 86 LEU A C 1
ATOM 683 O O . LEU A 1 86 ? -14.786 0.944 27.298 1.00 83.88 86 LEU A O 1
ATOM 687 N N . ILE A 1 87 ? -14.641 1.062 29.538 1.00 81.00 87 ILE A N 1
ATOM 688 C CA . ILE A 1 87 ? -13.392 1.827 29.550 1.00 81.00 87 ILE A CA 1
ATOM 689 C C . ILE A 1 87 ? -12.247 0.995 28.966 1.00 81.00 87 ILE A C 1
ATOM 691 O O . ILE A 1 87 ? -11.564 1.442 28.043 1.00 81.00 87 ILE A O 1
ATOM 695 N N . ILE A 1 88 ? -12.079 -0.244 29.438 1.00 84.31 88 ILE A N 1
ATOM 696 C CA . ILE A 1 88 ? -11.024 -1.146 28.955 1.00 84.31 88 ILE A CA 1
ATOM 697 C C . ILE A 1 88 ? -11.202 -1.432 27.457 1.00 84.31 88 ILE A C 1
ATOM 699 O O . ILE A 1 88 ? -10.259 -1.259 26.679 1.00 84.31 88 ILE A O 1
ATOM 703 N N . LEU A 1 89 ? -12.409 -1.823 27.034 1.00 88.75 89 LEU A N 1
ATOM 704 C CA . LEU A 1 89 ? -12.713 -2.128 25.632 1.00 88.75 89 LEU A CA 1
ATOM 705 C C . LEU A 1 89 ? -12.568 -0.886 24.735 1.00 88.75 89 LEU A C 1
ATOM 707 O O . LEU A 1 89 ? -12.016 -0.964 23.638 1.00 88.75 89 LEU A O 1
ATOM 711 N N . GLY A 1 90 ? -12.995 0.285 25.213 1.00 87.12 90 GLY A N 1
ATOM 712 C CA . GLY A 1 90 ? -12.830 1.558 24.513 1.00 87.12 90 GLY A CA 1
ATOM 713 C C . GLY A 1 90 ? -11.361 1.939 24.324 1.00 87.12 90 GLY A C 1
ATOM 714 O O . GLY A 1 90 ? -10.969 2.384 23.242 1.00 87.12 90 GLY A O 1
ATOM 715 N N . SER A 1 91 ? -10.523 1.714 25.336 1.00 86.00 91 SER A N 1
ATOM 716 C CA . SER A 1 91 ? -9.074 1.923 25.254 1.00 86.00 91 SER A CA 1
ATOM 717 C C . SER A 1 91 ? -8.403 0.954 24.273 1.00 86.00 91 SER A C 1
ATOM 719 O O . SER A 1 91 ? -7.567 1.377 23.467 1.00 86.00 91 SER A O 1
ATOM 721 N N . GLN A 1 92 ? -8.833 -0.311 24.233 1.00 89.00 92 GLN A N 1
ATOM 722 C CA . GLN A 1 92 ? -8.402 -1.263 23.200 1.00 89.00 92 GLN A CA 1
ATOM 723 C C . GLN A 1 92 ? -8.800 -0.789 21.793 1.00 89.00 92 GLN A C 1
ATOM 725 O O . GLN A 1 92 ? -7.952 -0.747 20.899 1.00 89.00 92 GLN A O 1
ATOM 730 N N . LEU A 1 93 ? -10.045 -0.339 21.603 1.00 90.00 93 LEU A N 1
ATOM 731 C CA . LEU A 1 93 ? -10.538 0.166 20.316 1.00 90.00 93 LEU A CA 1
ATOM 732 C C . LEU A 1 93 ? -9.749 1.396 19.836 1.00 90.00 93 LEU A C 1
ATOM 734 O O . LEU A 1 93 ? -9.435 1.513 18.649 1.00 90.00 93 LEU A O 1
ATOM 738 N N . LYS A 1 94 ? -9.363 2.297 20.748 1.00 87.31 94 LYS A N 1
ATOM 739 C CA . LYS A 1 94 ? -8.495 3.448 20.439 1.00 87.31 94 LYS A CA 1
ATOM 740 C C . LYS A 1 94 ? -7.095 3.039 20.003 1.00 87.31 94 LYS A C 1
ATOM 742 O O . LYS A 1 94 ? -6.563 3.622 19.057 1.00 87.31 94 LYS A O 1
ATOM 747 N N . SER A 1 95 ? -6.505 2.054 20.677 1.00 88.69 95 SER A N 1
ATOM 748 C CA . SER A 1 95 ? -5.206 1.509 20.283 1.00 88.69 95 SER A CA 1
ATOM 749 C C . SER A 1 95 ? -5.271 0.961 18.855 1.00 88.69 95 SER A C 1
ATOM 751 O O . SER A 1 95 ? -4.494 1.373 17.989 1.00 88.69 95 SER A O 1
ATOM 753 N N . GLN A 1 96 ? -6.298 0.156 18.559 1.00 89.38 96 GLN A N 1
ATOM 754 C CA . GLN A 1 96 ? -6.495 -0.364 17.209 1.00 89.38 96 GLN A CA 1
ATOM 755 C C . GLN A 1 96 ? -6.731 0.754 16.181 1.00 89.38 96 GLN A C 1
ATOM 757 O O . GLN A 1 96 ? -6.154 0.703 15.096 1.00 89.38 96 GLN A O 1
ATOM 762 N N . LEU A 1 97 ? -7.512 1.793 16.506 1.00 90.44 97 LEU A N 1
ATOM 763 C CA . LEU A 1 97 ? -7.686 2.978 15.652 1.00 90.44 97 LEU A CA 1
ATOM 764 C C . LEU A 1 97 ? -6.344 3.629 15.289 1.00 90.44 97 LEU A C 1
ATOM 766 O O . LEU A 1 97 ? -6.086 3.883 14.111 1.00 90.44 97 LEU A O 1
ATOM 770 N N . SER A 1 98 ? -5.478 3.857 16.279 1.00 89.25 98 SER A N 1
ATOM 771 C CA . SER A 1 98 ? -4.138 4.426 16.075 1.00 89.25 98 SER A CA 1
ATOM 772 C C . SER A 1 98 ? -3.294 3.567 15.128 1.00 89.25 98 SER A C 1
ATOM 774 O O . SER A 1 98 ? -2.650 4.078 14.205 1.00 89.25 98 SER A O 1
ATOM 776 N N . ASP A 1 99 ? -3.343 2.245 15.280 1.00 90.06 99 ASP A N 1
ATOM 777 C CA . ASP A 1 99 ? -2.594 1.328 14.422 1.00 90.06 99 ASP A CA 1
ATOM 778 C C . ASP A 1 99 ? -3.152 1.240 12.994 1.00 90.06 99 ASP A C 1
ATOM 780 O O . ASP A 1 99 ? -2.377 1.159 12.026 1.00 90.06 99 ASP A O 1
ATOM 784 N N . LYS A 1 100 ? -4.477 1.341 12.818 1.00 90.06 100 LYS A N 1
ATOM 785 C CA . LYS A 1 100 ? -5.089 1.475 11.486 1.00 90.06 100 LYS A CA 1
ATOM 786 C C . LYS A 1 100 ? -4.677 2.795 10.827 1.00 90.06 100 LYS A C 1
ATOM 788 O O . LYS A 1 100 ? -4.294 2.781 9.658 1.00 90.06 100 LYS A O 1
ATOM 793 N N . GLU A 1 101 ? -4.647 3.910 11.560 1.00 91.81 101 GLU A N 1
ATOM 794 C CA . GLU A 1 101 ? -4.182 5.204 11.038 1.00 91.81 101 GLU A CA 1
ATOM 795 C C . GLU A 1 101 ? -2.721 5.151 10.570 1.00 91.81 101 GLU A C 1
ATOM 797 O O . GLU A 1 101 ? -2.405 5.604 9.464 1.00 91.81 101 GLU A O 1
ATOM 802 N N . LYS A 1 102 ? -1.825 4.544 11.361 1.00 92.44 102 LYS A N 1
ATOM 803 C CA . LYS A 1 102 ? -0.431 4.303 10.946 1.00 92.44 102 LYS A CA 1
ATOM 804 C C . LYS A 1 102 ? -0.371 3.459 9.672 1.00 92.44 102 LYS A C 1
ATOM 806 O O . LYS A 1 102 ? 0.406 3.762 8.767 1.00 92.44 102 LYS A O 1
ATOM 811 N N . SER A 1 103 ? -1.200 2.423 9.571 1.00 92.25 103 SER A N 1
ATOM 812 C CA . SER A 1 103 ? -1.237 1.528 8.407 1.00 92.25 103 SER A CA 1
ATOM 813 C C . SER A 1 103 ? -1.764 2.215 7.142 1.00 92.25 103 SER A C 1
ATOM 815 O O . SER A 1 103 ? -1.198 2.018 6.064 1.00 92.25 103 SER A O 1
ATOM 817 N N . ILE A 1 104 ? -2.754 3.105 7.268 1.00 93.94 104 ILE A N 1
ATOM 818 C CA . ILE A 1 104 ? -3.216 3.972 6.173 1.00 93.94 104 ILE A CA 1
ATOM 819 C C . ILE A 1 104 ? -2.080 4.886 5.706 1.00 93.94 104 ILE A C 1
ATOM 821 O O . ILE A 1 104 ? -1.809 4.965 4.508 1.00 93.94 104 ILE A O 1
ATOM 825 N N . ARG A 1 105 ? -1.381 5.553 6.637 1.00 95.06 105 ARG A N 1
ATOM 826 C CA . ARG A 1 105 ? -0.251 6.441 6.303 1.00 95.06 105 ARG A CA 1
ATOM 827 C C . ARG A 1 105 ? 0.862 5.686 5.576 1.00 95.06 105 ARG A C 1
ATOM 829 O O . ARG A 1 105 ? 1.337 6.159 4.547 1.00 95.06 105 ARG A O 1
ATOM 836 N N . ARG A 1 106 ? 1.234 4.494 6.060 1.00 94.69 106 ARG A N 1
ATOM 837 C CA . ARG A 1 106 ? 2.218 3.625 5.391 1.00 94.69 106 ARG A CA 1
ATOM 838 C C . ARG A 1 106 ? 1.769 3.244 3.982 1.00 94.69 106 ARG A C 1
ATOM 840 O O . ARG A 1 106 ? 2.549 3.404 3.049 1.00 94.69 106 ARG A O 1
ATOM 847 N N . SER A 1 107 ? 0.522 2.804 3.815 1.00 95.75 107 SER A N 1
ATOM 848 C CA . SER A 1 107 ? -0.018 2.398 2.508 1.00 95.75 107 SER A CA 1
ATOM 849 C C . SER A 1 107 ? -0.033 3.563 1.509 1.00 95.75 107 SER A C 1
ATOM 851 O O . SER A 1 107 ? 0.409 3.399 0.373 1.00 95.75 107 SER A O 1
ATOM 853 N N . ARG A 1 108 ? -0.440 4.767 1.944 1.00 96.81 108 ARG A N 1
ATOM 854 C CA . ARG A 1 108 ? -0.386 5.995 1.126 1.00 96.81 108 ARG A CA 1
ATOM 855 C C . ARG A 1 108 ? 1.037 6.332 0.693 1.00 96.81 108 ARG A C 1
ATOM 857 O O . ARG A 1 108 ? 1.280 6.532 -0.492 1.00 96.81 108 ARG A O 1
ATOM 864 N N . TYR A 1 109 ? 1.986 6.293 1.626 1.00 96.88 109 TYR A N 1
ATOM 865 C CA . TYR A 1 109 ? 3.397 6.531 1.326 1.00 96.88 109 TYR A CA 1
ATOM 866 C C . TYR A 1 109 ? 3.959 5.527 0.301 1.00 96.88 109 TYR A C 1
ATOM 868 O O . TYR A 1 109 ? 4.689 5.901 -0.617 1.00 96.88 109 TYR A O 1
ATOM 876 N N . ARG A 1 110 ? 3.597 4.239 0.404 1.00 96.56 110 ARG A N 1
ATOM 877 C CA . ARG A 1 110 ? 3.986 3.231 -0.600 1.00 96.56 110 ARG A CA 1
ATOM 878 C C . ARG A 1 110 ? 3.390 3.528 -1.973 1.00 96.56 110 ARG A C 1
ATOM 880 O O . ARG A 1 110 ? 4.119 3.467 -2.963 1.00 96.56 110 ARG A O 1
ATOM 887 N N . LYS A 1 111 ? 2.112 3.908 -2.028 1.00 97.12 111 LYS A N 1
ATOM 888 C CA . LYS A 1 111 ? 1.436 4.284 -3.275 1.00 97.12 111 LYS A CA 1
ATOM 889 C C . LYS A 1 111 ? 2.109 5.490 -3.944 1.00 97.12 111 LYS A C 1
ATOM 891 O O . LYS A 1 111 ? 2.360 5.458 -5.146 1.00 97.12 111 LYS A O 1
ATOM 896 N N . GLU A 1 112 ? 2.479 6.513 -3.178 1.00 96.75 112 GLU A N 1
ATOM 897 C CA . GLU A 1 112 ? 3.214 7.683 -3.688 1.00 96.75 112 GLU A CA 1
ATOM 898 C C . GLU A 1 112 ? 4.593 7.313 -4.256 1.00 96.75 112 GLU A C 1
ATOM 900 O O . GLU A 1 112 ? 4.984 7.789 -5.327 1.00 96.75 112 GLU A O 1
ATOM 905 N N . ASN A 1 113 ? 5.326 6.417 -3.591 1.00 96.38 113 ASN A N 1
ATOM 906 C CA . ASN A 1 113 ? 6.611 5.934 -4.099 1.00 96.38 113 ASN A CA 1
ATOM 907 C C . ASN A 1 113 ? 6.459 5.151 -5.410 1.00 96.38 113 ASN A C 1
ATOM 909 O O . ASN A 1 113 ? 7.250 5.347 -6.335 1.00 96.38 113 ASN A O 1
ATOM 913 N N . LEU A 1 114 ? 5.428 4.308 -5.522 1.00 97.25 114 LEU A N 1
ATOM 914 C CA . LEU A 1 114 ? 5.096 3.630 -6.776 1.00 97.25 114 LEU A CA 1
ATOM 915 C C . LEU A 1 114 ? 4.734 4.626 -7.883 1.00 97.25 114 LEU A C 1
ATOM 917 O O . LEU A 1 114 ? 5.173 4.449 -9.018 1.00 97.25 114 LEU A O 1
ATOM 921 N N . TYR A 1 115 ? 4.005 5.697 -7.571 1.00 96.62 115 TYR A N 1
ATOM 922 C CA . TYR A 1 115 ? 3.714 6.772 -8.527 1.00 96.62 115 TYR A CA 1
ATOM 923 C C . TYR A 1 115 ? 4.991 7.470 -9.019 1.00 96.62 115 TYR A C 1
ATOM 925 O O . TYR A 1 115 ? 5.153 7.744 -10.211 1.00 96.62 115 TYR A O 1
ATOM 933 N N . SER A 1 116 ? 5.957 7.696 -8.126 1.00 95.31 116 SER A N 1
ATOM 934 C CA . SER A 1 116 ? 7.279 8.210 -8.500 1.00 95.31 116 SER A CA 1
ATOM 935 C C . SER A 1 116 ? 8.032 7.248 -9.432 1.00 95.31 116 SER A C 1
ATOM 937 O O . SER A 1 116 ? 8.537 7.672 -10.477 1.00 95.31 116 SER A O 1
ATOM 939 N N . SER A 1 117 ? 8.057 5.948 -9.115 1.00 95.94 117 SER A N 1
ATOM 940 C CA . SER A 1 117 ? 8.657 4.915 -9.973 1.00 95.94 117 SER A CA 1
ATOM 941 C C . SER A 1 117 ? 8.000 4.860 -11.352 1.00 95.94 117 SER A C 1
ATOM 943 O O . SER A 1 117 ? 8.707 4.910 -12.358 1.00 95.94 117 SER A O 1
ATOM 945 N N . GLN A 1 118 ? 6.667 4.867 -11.417 1.00 97.19 118 GLN A N 1
ATOM 946 C CA . GLN A 1 118 ? 5.909 4.935 -12.668 1.00 97.19 118 GLN A CA 1
ATOM 947 C C . GLN A 1 118 ? 6.335 6.144 -13.506 1.00 97.19 118 GLN A C 1
ATOM 949 O O . GLN A 1 118 ? 6.685 6.004 -14.674 1.00 97.19 118 GLN A O 1
ATOM 954 N N . LYS A 1 119 ? 6.366 7.342 -12.909 1.00 96.06 119 LYS A N 1
ATOM 955 C CA . LYS A 1 119 ? 6.761 8.573 -13.605 1.00 96.06 119 LYS A CA 1
ATOM 956 C C . LYS A 1 119 ? 8.188 8.494 -14.149 1.00 96.06 119 LYS A C 1
ATOM 958 O O . LYS A 1 119 ? 8.451 8.977 -15.253 1.00 96.06 119 LYS A O 1
ATOM 963 N N . ASN A 1 120 ? 9.108 7.893 -13.395 1.00 94.19 120 ASN A N 1
ATOM 964 C CA . ASN A 1 120 ? 10.486 7.694 -13.837 1.00 94.19 120 ASN A CA 1
ATOM 965 C C . ASN A 1 120 ? 10.574 6.704 -15.005 1.00 94.19 120 ASN A C 1
ATOM 967 O O . ASN A 1 120 ? 11.261 6.995 -15.982 1.00 94.19 120 ASN A O 1
ATOM 971 N N . LEU A 1 121 ? 9.833 5.595 -14.957 1.00 95.56 121 LEU A N 1
ATOM 972 C CA . LEU A 1 121 ? 9.753 4.638 -16.061 1.00 95.56 121 LEU A CA 1
ATOM 973 C C . LEU A 1 121 ? 9.117 5.248 -17.312 1.00 95.56 121 LEU A C 1
ATOM 975 O O . LEU A 1 121 ? 9.652 5.083 -18.403 1.00 95.56 121 LEU A O 1
ATOM 979 N N . THR A 1 122 ? 8.050 6.038 -17.178 1.00 95.94 122 THR A N 1
ATOM 980 C CA . THR A 1 122 ? 7.435 6.751 -18.310 1.00 95.94 122 THR A CA 1
ATOM 981 C C . THR A 1 122 ? 8.424 7.712 -18.971 1.00 95.94 122 THR A C 1
ATOM 983 O O . THR A 1 122 ? 8.497 7.796 -20.198 1.00 95.94 122 THR A O 1
ATOM 986 N N . ARG A 1 123 ? 9.234 8.422 -18.174 1.00 94.19 123 ARG A N 1
ATOM 987 C CA . ARG A 1 123 ? 10.321 9.269 -18.692 1.00 94.19 123 ARG A CA 1
ATOM 988 C C . ARG A 1 123 ? 11.403 8.441 -19.380 1.00 94.19 123 ARG A C 1
ATOM 990 O O . ARG A 1 123 ? 11.878 8.849 -20.435 1.00 94.19 123 ARG A O 1
ATOM 997 N N . PHE A 1 124 ? 11.762 7.288 -18.820 1.00 93.75 124 PHE A N 1
ATOM 998 C CA . PHE A 1 124 ? 12.753 6.388 -19.406 1.00 93.75 124 PHE A CA 1
ATOM 999 C C . PHE A 1 124 ? 12.279 5.821 -20.751 1.00 93.75 124 PHE A C 1
ATOM 1001 O O . PHE A 1 124 ? 13.006 5.891 -21.739 1.00 93.75 124 PHE A O 1
ATOM 1008 N N . HIS A 1 125 ? 11.022 5.379 -20.827 1.00 95.81 125 HIS A N 1
ATOM 1009 C CA . HIS A 1 125 ? 10.366 4.964 -22.067 1.00 95.81 125 HIS A CA 1
ATOM 1010 C C . HIS A 1 125 ? 10.366 6.090 -23.106 1.00 95.81 125 HIS A C 1
ATOM 1012 O O . HIS A 1 125 ? 10.727 5.874 -24.263 1.00 95.81 125 HIS A O 1
ATOM 1018 N N . LYS A 1 126 ? 9.994 7.312 -22.698 1.00 94.94 126 LYS A N 1
ATOM 1019 C CA . LYS A 1 126 ? 10.014 8.480 -23.586 1.00 94.94 126 LYS A CA 1
ATOM 1020 C C . LYS A 1 126 ? 11.424 8.766 -24.112 1.00 94.94 126 LYS A C 1
ATOM 1022 O O . LYS A 1 126 ? 11.571 9.006 -25.301 1.00 94.94 126 LYS A O 1
ATOM 1027 N N . ALA A 1 127 ? 12.455 8.663 -23.275 1.00 92.31 127 ALA A N 1
ATOM 1028 C CA . ALA A 1 127 ? 13.837 8.865 -23.705 1.00 92.31 127 ALA A CA 1
ATOM 1029 C C . ALA A 1 127 ? 14.271 7.858 -24.789 1.00 92.31 127 ALA A C 1
ATOM 1031 O O . ALA A 1 127 ? 14.941 8.247 -25.745 1.00 92.31 127 ALA A O 1
ATOM 1032 N N . PHE A 1 128 ? 13.853 6.588 -24.698 1.00 93.44 128 PHE A N 1
ATOM 1033 C CA . PHE A 1 128 ? 14.051 5.629 -25.793 1.00 93.44 128 PHE A CA 1
ATOM 1034 C C . PHE A 1 128 ? 13.284 6.032 -27.051 1.00 93.44 128 PHE A C 1
ATOM 1036 O O . PHE A 1 128 ? 13.878 6.079 -28.127 1.00 93.44 128 PHE A O 1
ATOM 1043 N N . LYS A 1 129 ? 11.996 6.369 -26.912 1.00 93.62 129 LYS A N 1
ATOM 1044 C CA . LYS A 1 129 ? 11.144 6.797 -28.030 1.00 93.62 129 LYS A CA 1
ATOM 1045 C C . LYS A 1 129 ? 11.758 7.971 -28.792 1.00 93.62 129 LYS A C 1
ATOM 1047 O O . LYS A 1 129 ? 11.837 7.926 -30.015 1.00 93.62 129 LYS A O 1
ATOM 1052 N N . ASP A 1 130 ? 12.231 8.976 -28.064 1.00 92.31 130 ASP A N 1
ATOM 1053 C CA . ASP A 1 130 ? 12.830 10.184 -28.627 1.00 92.31 130 ASP A CA 1
ATOM 1054 C C . ASP A 1 130 ? 14.187 9.885 -29.290 1.00 92.31 130 ASP A C 1
ATOM 1056 O O . ASP A 1 130 ? 14.590 10.593 -30.208 1.00 92.31 130 ASP A O 1
ATOM 1060 N N . LYS A 1 131 ? 14.897 8.822 -28.876 1.00 91.06 131 LYS A N 1
ATOM 1061 C CA . LYS A 1 131 ? 16.193 8.441 -29.459 1.00 91.06 131 LYS A CA 1
ATOM 1062 C C . LYS A 1 131 ? 16.069 7.621 -30.744 1.00 91.06 131 LYS A C 1
ATOM 1064 O O . LYS A 1 131 ? 16.966 7.715 -31.580 1.00 91.06 131 LYS A O 1
ATOM 1069 N N . ILE A 1 132 ? 14.995 6.845 -30.912 1.00 91.25 132 ILE A N 1
ATOM 1070 C CA . ILE A 1 132 ? 14.797 5.928 -32.052 1.00 91.25 132 ILE A CA 1
ATOM 1071 C C . ILE A 1 132 ? 15.022 6.588 -33.426 1.00 91.25 132 ILE A C 1
ATOM 1073 O O . ILE A 1 132 ? 15.768 6.003 -34.212 1.00 91.25 132 ILE A O 1
ATOM 1077 N N . PRO A 1 133 ? 14.477 7.786 -33.728 1.00 91.31 133 PRO A N 1
ATOM 1078 C CA . PRO A 1 133 ? 14.659 8.427 -35.036 1.00 91.31 133 PRO A CA 1
ATOM 1079 C C . PRO A 1 133 ? 16.120 8.731 -35.396 1.00 91.31 133 PRO A C 1
ATOM 1081 O O . PRO A 1 133 ? 16.440 8.910 -36.564 1.00 91.31 133 PRO A O 1
ATOM 1084 N N . PHE A 1 134 ? 17.007 8.786 -34.401 1.00 90.12 134 PHE A N 1
ATOM 1085 C CA . PHE A 1 134 ? 18.427 9.104 -34.567 1.00 90.12 134 PHE A CA 1
ATOM 1086 C C . PHE A 1 134 ? 19.322 7.854 -34.600 1.00 90.12 134 PHE A C 1
ATOM 1088 O O . PHE A 1 134 ? 20.548 7.972 -34.551 1.00 90.12 134 PHE A O 1
ATOM 1095 N N . LEU A 1 135 ? 18.739 6.651 -34.600 1.00 89.31 135 LEU A N 1
ATOM 1096 C CA . LEU A 1 135 ? 19.480 5.392 -34.660 1.00 89.31 135 LEU A CA 1
ATOM 1097 C C . LEU A 1 135 ? 19.613 4.930 -36.111 1.00 89.31 135 LEU A C 1
ATOM 1099 O O . LEU A 1 135 ? 18.623 4.584 -36.745 1.00 89.31 135 LEU A O 1
ATOM 1103 N N . ASN A 1 136 ? 20.845 4.817 -36.603 1.00 87.56 136 ASN A N 1
ATOM 1104 C CA . ASN A 1 136 ? 21.117 4.366 -37.976 1.00 87.56 136 ASN A CA 1
ATOM 1105 C C . ASN A 1 136 ? 21.149 2.834 -38.129 1.00 87.56 136 ASN A C 1
ATOM 1107 O O . ASN A 1 136 ? 21.275 2.327 -39.238 1.00 87.56 136 ASN A O 1
ATOM 1111 N N . SER A 1 137 ? 21.064 2.085 -37.025 1.00 92.94 137 SER A N 1
ATOM 1112 C CA . SER A 1 137 ? 21.140 0.622 -37.030 1.00 92.94 137 SER A CA 1
ATOM 1113 C C . SER A 1 137 ? 19.792 -0.012 -36.703 1.00 92.94 137 SER A C 1
ATOM 1115 O O . SER A 1 137 ? 19.233 0.225 -35.629 1.00 92.94 137 SER A O 1
ATOM 1117 N N . TYR A 1 138 ? 19.325 -0.893 -37.589 1.00 92.06 138 TYR A N 1
ATOM 1118 C CA . TYR A 1 138 ? 18.115 -1.692 -37.387 1.00 92.06 138 TYR A CA 1
ATOM 1119 C C . TYR A 1 138 ? 18.181 -2.544 -36.108 1.00 92.06 138 TYR A C 1
ATOM 1121 O O . TYR A 1 138 ? 17.199 -2.655 -35.374 1.00 92.06 138 TYR A O 1
ATOM 1129 N N . THR A 1 139 ? 19.355 -3.093 -35.775 1.00 92.94 139 THR A N 1
ATOM 1130 C CA . THR A 1 139 ? 19.527 -3.895 -34.553 1.00 92.94 139 THR A CA 1
ATOM 1131 C C . THR A 1 139 ? 19.359 -3.048 -33.293 1.00 92.94 139 THR A C 1
ATOM 1133 O O . THR A 1 139 ? 18.688 -3.474 -32.353 1.00 92.94 139 THR A O 1
ATOM 1136 N N . LEU A 1 140 ? 19.893 -1.822 -33.285 1.00 92.25 140 LEU A N 1
ATOM 1137 C CA . LEU A 1 140 ? 19.740 -0.888 -32.165 1.00 92.25 140 LEU A CA 1
ATOM 1138 C C . LEU A 1 140 ? 18.300 -0.385 -32.032 1.00 92.25 140 LEU A C 1
ATOM 1140 O O . LEU A 1 140 ? 17.805 -0.265 -30.912 1.00 92.25 140 LEU A O 1
ATOM 1144 N N . GLN A 1 141 ? 17.613 -0.135 -33.150 1.00 93.06 141 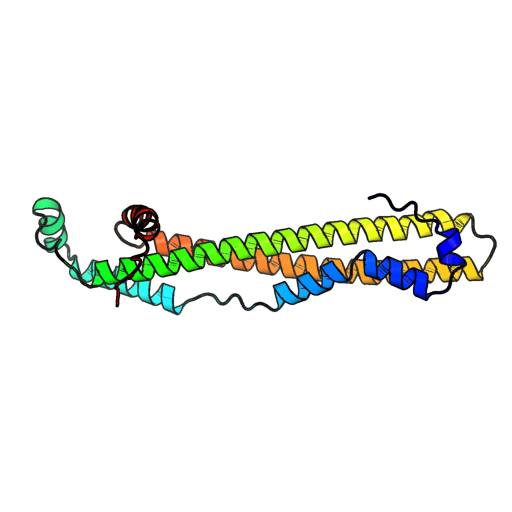GLN A N 1
ATOM 1145 C CA . GLN A 1 141 ? 16.194 0.232 -33.146 1.00 93.06 141 GLN A CA 1
ATOM 1146 C C . GLN A 1 141 ? 15.332 -0.886 -32.545 1.00 93.06 141 GLN A C 1
ATOM 1148 O O . GLN A 1 141 ? 14.558 -0.637 -31.622 1.00 93.06 141 GLN A O 1
ATOM 1153 N N . ASN A 1 142 ? 15.520 -2.132 -32.991 1.00 94.75 142 ASN A N 1
ATOM 1154 C CA . ASN A 1 142 ? 14.809 -3.284 -32.432 1.00 94.75 142 ASN A CA 1
ATOM 1155 C C . ASN A 1 142 ? 15.094 -3.473 -30.940 1.00 94.75 142 ASN A C 1
ATOM 1157 O O . ASN A 1 142 ? 14.181 -3.745 -30.159 1.00 94.75 142 ASN A O 1
ATOM 1161 N N . ARG A 1 143 ? 16.350 -3.285 -30.522 1.00 94.31 143 ARG A N 1
ATOM 1162 C CA . ARG A 1 143 ? 16.732 -3.344 -29.108 1.00 94.31 143 ARG A CA 1
ATOM 1163 C C . ARG A 1 143 ? 16.018 -2.272 -28.282 1.00 94.31 143 ARG A C 1
ATOM 1165 O O . ARG A 1 143 ? 15.462 -2.595 -27.236 1.00 94.31 143 ARG A O 1
ATOM 1172 N N . ALA A 1 144 ? 15.969 -1.032 -28.773 1.00 94.44 144 ALA A N 1
ATOM 1173 C CA . ALA A 1 144 ? 15.240 0.061 -28.130 1.00 94.44 144 ALA A CA 1
ATOM 1174 C C . ALA A 1 144 ? 13.741 -0.252 -27.990 1.00 94.44 144 ALA A C 1
ATOM 1176 O O . ALA A 1 144 ? 13.175 -0.076 -26.913 1.00 94.44 144 ALA A O 1
ATOM 1177 N N . ILE A 1 145 ? 13.112 -0.776 -29.047 1.00 96.19 145 ILE A N 1
ATOM 1178 C CA . ILE A 1 145 ? 11.697 -1.175 -29.037 1.00 96.19 145 ILE A CA 1
ATOM 1179 C C . ILE A 1 145 ? 11.444 -2.282 -28.004 1.00 96.19 145 ILE A C 1
ATOM 1181 O O . ILE A 1 145 ? 10.462 -2.220 -27.262 1.00 96.19 145 ILE A O 1
ATOM 1185 N N . ASN A 1 146 ? 12.328 -3.277 -27.912 1.00 96.44 146 ASN A N 1
ATOM 1186 C CA . ASN A 1 146 ? 12.205 -4.350 -26.925 1.00 96.44 146 ASN A CA 1
ATOM 1187 C C . ASN A 1 146 ? 12.318 -3.825 -25.488 1.00 96.44 146 ASN A C 1
ATOM 1189 O O . ASN A 1 146 ? 11.474 -4.154 -24.656 1.00 96.44 146 ASN A O 1
ATOM 1193 N N . TYR A 1 147 ? 13.285 -2.949 -25.211 1.00 97.00 147 TYR A N 1
ATOM 1194 C CA . TYR A 1 147 ? 13.409 -2.298 -23.905 1.00 97.00 147 TYR A CA 1
ATOM 1195 C C . TYR A 1 147 ? 12.192 -1.438 -23.562 1.00 97.00 147 TYR A C 1
ATOM 1197 O O . TYR A 1 147 ? 11.705 -1.489 -22.438 1.00 97.00 147 TYR A O 1
ATOM 1205 N N . MET A 1 148 ? 11.632 -0.704 -24.526 1.00 97.06 148 MET A N 1
ATOM 1206 C CA . MET A 1 148 ? 10.388 0.045 -24.321 1.00 97.06 148 MET A CA 1
ATOM 1207 C C . MET A 1 148 ? 9.214 -0.867 -23.949 1.00 97.06 148 MET A C 1
ATOM 1209 O O . MET A 1 148 ? 8.459 -0.544 -23.033 1.00 97.06 148 MET A O 1
ATOM 1213 N N . ARG A 1 149 ? 9.072 -2.025 -24.608 1.00 97.94 149 ARG A N 1
ATOM 1214 C CA . ARG A 1 149 ? 8.044 -3.020 -24.254 1.00 97.94 149 ARG A CA 1
ATOM 1215 C C . ARG A 1 149 ? 8.228 -3.538 -22.830 1.00 97.94 149 ARG A C 1
ATOM 1217 O O . ARG A 1 149 ? 7.247 -3.674 -22.106 1.00 97.94 149 ARG A O 1
ATOM 1224 N N . GLU A 1 150 ? 9.464 -3.800 -22.418 1.00 97.44 150 GLU A N 1
ATOM 1225 C CA . GLU A 1 150 ? 9.759 -4.233 -21.052 1.00 97.44 150 GLU A CA 1
ATOM 1226 C C . GLU A 1 150 ? 9.456 -3.139 -20.022 1.00 97.44 150 GLU A C 1
ATOM 1228 O O . GLU A 1 150 ? 8.836 -3.422 -18.998 1.00 97.44 150 GLU A O 1
ATOM 1233 N N . ILE A 1 151 ? 9.797 -1.880 -20.311 1.00 97.38 151 ILE A N 1
ATOM 1234 C CA . ILE A 1 151 ? 9.425 -0.744 -19.459 1.00 97.38 151 ILE A CA 1
ATOM 1235 C C . ILE A 1 151 ? 7.899 -0.659 -19.306 1.00 97.38 151 ILE A C 1
ATOM 1237 O O . ILE A 1 151 ? 7.417 -0.481 -18.190 1.00 97.38 151 ILE A O 1
ATOM 1241 N N . ASN A 1 152 ? 7.132 -0.835 -20.386 1.00 97.94 152 ASN A N 1
ATOM 1242 C CA . ASN A 1 152 ? 5.666 -0.780 -20.327 1.00 97.94 152 ASN A CA 1
ATOM 1243 C C . ASN A 1 152 ? 5.070 -1.892 -19.456 1.00 97.94 152 ASN A C 1
ATOM 1245 O O . ASN A 1 152 ? 4.237 -1.598 -18.604 1.00 97.94 152 ASN A O 1
ATOM 1249 N N . ARG A 1 153 ? 5.560 -3.133 -19.571 1.00 97.44 153 ARG A N 1
ATOM 1250 C CA . ARG A 1 153 ? 5.136 -4.243 -18.688 1.00 97.44 153 ARG A CA 1
ATOM 1251 C C . ARG A 1 153 ? 5.376 -3.937 -17.207 1.00 97.44 153 ARG A C 1
ATOM 1253 O O . ARG A 1 153 ? 4.593 -4.299 -16.332 1.00 97.44 153 ARG A O 1
ATOM 1260 N N . ASN A 1 154 ? 6.476 -3.255 -16.919 1.00 97.31 154 ASN A N 1
ATOM 1261 C CA . ASN A 1 154 ? 6.825 -2.846 -15.567 1.00 97.31 154 ASN A CA 1
ATOM 1262 C C . ASN A 1 154 ? 5.954 -1.687 -15.060 1.00 97.31 154 ASN A C 1
ATOM 1264 O O . ASN A 1 154 ? 5.529 -1.699 -13.908 1.00 97.31 154 ASN A O 1
ATOM 1268 N N . ILE A 1 155 ? 5.601 -0.736 -15.930 1.00 97.75 155 ILE A N 1
ATOM 1269 C CA . ILE A 1 155 ? 4.600 0.298 -15.629 1.00 97.75 155 ILE A CA 1
ATOM 1270 C C . ILE A 1 155 ? 3.243 -0.338 -15.304 1.00 97.75 155 ILE A C 1
ATOM 1272 O O . ILE A 1 155 ? 2.644 0.025 -14.296 1.00 97.75 155 ILE A O 1
ATOM 1276 N N . GLU A 1 156 ? 2.782 -1.302 -16.104 1.00 97.75 156 GLU A N 1
ATOM 1277 C CA . GLU A 1 156 ? 1.541 -2.049 -15.845 1.00 97.75 156 GLU A CA 1
ATOM 1278 C C . GLU A 1 156 ? 1.588 -2.753 -14.484 1.00 97.75 156 GLU A C 1
ATOM 1280 O O . GLU A 1 156 ? 0.660 -2.634 -13.689 1.00 97.75 156 GLU A O 1
ATOM 1285 N N . THR A 1 157 ? 2.710 -3.402 -14.162 1.00 96.81 157 THR A N 1
ATOM 1286 C CA . THR A 1 157 ? 2.917 -4.039 -12.851 1.00 96.81 157 THR A CA 1
ATOM 1287 C C . THR A 1 157 ? 2.820 -3.032 -11.703 1.00 96.81 157 THR A C 1
ATOM 1289 O O . THR A 1 157 ? 2.207 -3.310 -10.674 1.00 96.81 157 THR A O 1
ATOM 1292 N N . ILE A 1 158 ? 3.412 -1.845 -11.860 1.00 97.44 158 ILE A N 1
ATOM 1293 C CA . ILE A 1 158 ? 3.325 -0.780 -10.857 1.00 97.44 158 ILE A CA 1
ATOM 1294 C C . ILE A 1 158 ? 1.882 -0.298 -10.681 1.00 97.44 158 ILE A C 1
ATOM 1296 O O . ILE A 1 158 ? 1.470 -0.074 -9.544 1.00 97.44 158 ILE A O 1
ATOM 1300 N N . LEU A 1 159 ? 1.129 -0.137 -11.772 1.00 97.56 159 LEU A N 1
ATOM 1301 C CA . LEU A 1 159 ? -0.273 0.287 -11.725 1.00 97.56 159 LEU A CA 1
ATOM 1302 C C . LEU A 1 159 ? -1.134 -0.712 -10.946 1.00 97.56 159 LEU A C 1
ATOM 1304 O O . LEU A 1 159 ? -1.859 -0.296 -10.049 1.00 97.56 159 LEU A O 1
ATOM 1308 N N . ILE A 1 160 ? -0.958 -2.015 -11.187 1.00 97.56 160 ILE A N 1
ATOM 1309 C CA . ILE A 1 160 ? -1.649 -3.069 -10.426 1.00 97.56 160 ILE A CA 1
ATOM 1310 C C . ILE A 1 160 ? -1.406 -2.896 -8.919 1.00 97.56 160 ILE A C 1
ATOM 1312 O O . ILE A 1 160 ? -2.352 -2.851 -8.136 1.00 97.56 160 ILE A O 1
ATOM 1316 N N . TYR A 1 161 ? -0.151 -2.711 -8.497 1.00 97.44 161 TYR A N 1
ATOM 1317 C CA . TYR A 1 161 ? 0.155 -2.512 -7.076 1.00 97.44 161 TYR A CA 1
ATOM 1318 C C . TYR A 1 161 ? -0.376 -1.187 -6.509 1.00 97.44 161 TYR A C 1
ATOM 1320 O O . TYR A 1 161 ? -0.688 -1.116 -5.319 1.00 97.44 161 TYR A O 1
ATOM 1328 N N . GLN A 1 162 ? -0.485 -0.127 -7.318 1.00 97.50 162 GLN A N 1
ATOM 1329 C CA . GLN A 1 162 ? -1.125 1.120 -6.886 1.00 97.50 162 GLN A CA 1
ATOM 1330 C C . GLN A 1 162 ? -2.625 0.929 -6.637 1.00 97.50 162 GLN A C 1
ATOM 1332 O O . GLN A 1 162 ? -3.138 1.467 -5.652 1.00 97.50 162 GLN A O 1
ATOM 1337 N N . ASP A 1 163 ? -3.302 0.167 -7.496 1.00 97.31 163 ASP A N 1
ATOM 1338 C CA . ASP A 1 163 ? -4.727 -0.136 -7.370 1.00 97.31 163 ASP A CA 1
ATOM 1339 C C . ASP A 1 163 ? -4.992 -1.035 -6.156 1.00 97.31 163 ASP A C 1
ATOM 1341 O O . ASP A 1 163 ? -5.863 -0.736 -5.339 1.00 97.31 163 ASP A O 1
ATOM 1345 N N . GLU A 1 164 ? -4.177 -2.073 -5.948 1.00 96.75 164 GLU A N 1
ATOM 1346 C CA . GLU A 1 164 ? -4.260 -2.933 -4.759 1.00 96.75 164 GLU A CA 1
ATOM 1347 C C . GLU A 1 164 ? -4.060 -2.140 -3.454 1.00 96.75 164 GLU A C 1
ATOM 1349 O O . GLU A 1 164 ? -4.793 -2.327 -2.476 1.00 96.75 164 GLU A O 1
ATOM 1354 N N . LEU A 1 165 ? -3.099 -1.206 -3.428 1.00 96.56 165 LEU A N 1
ATOM 1355 C CA . LEU A 1 165 ? -2.896 -0.318 -2.280 1.00 96.56 165 LEU A CA 1
ATOM 1356 C C . LEU A 1 165 ? -4.079 0.632 -2.068 1.00 96.56 165 LEU A C 1
ATOM 1358 O O . LEU A 1 165 ? -4.421 0.915 -0.921 1.00 96.56 165 LEU A O 1
ATOM 1362 N N . GLU A 1 166 ? -4.714 1.114 -3.136 1.00 96.69 166 GLU A N 1
ATOM 1363 C CA . GLU A 1 166 ? -5.903 1.964 -3.044 1.00 96.69 166 GLU A CA 1
ATOM 1364 C C . GLU A 1 166 ? -7.092 1.209 -2.446 1.00 96.69 166 GLU A C 1
ATOM 1366 O O . GLU A 1 166 ? -7.720 1.693 -1.503 1.00 96.69 166 GLU A O 1
ATOM 1371 N N . VAL A 1 167 ? -7.354 -0.010 -2.924 1.00 95.50 167 VAL A N 1
ATOM 1372 C CA . VAL A 1 167 ? -8.387 -0.894 -2.363 1.00 95.50 167 VAL A CA 1
ATOM 1373 C C . VAL A 1 167 ? -8.144 -1.113 -0.869 1.00 95.50 167 VAL A C 1
ATOM 1375 O O . VAL A 1 167 ? -9.058 -0.953 -0.056 1.00 95.50 167 VAL A O 1
ATOM 1378 N N . ARG A 1 168 ? -6.896 -1.392 -0.479 1.00 93.88 168 ARG A N 1
ATOM 1379 C CA . ARG A 1 168 ? -6.505 -1.543 0.929 1.00 93.88 168 ARG A CA 1
ATOM 1380 C C . ARG A 1 168 ? -6.724 -0.266 1.743 1.00 93.88 168 ARG A C 1
ATOM 1382 O O . ARG A 1 168 ? -7.229 -0.347 2.862 1.00 93.88 168 ARG A O 1
ATOM 1389 N N . ILE A 1 169 ? -6.347 0.902 1.221 1.00 95.81 169 ILE A N 1
ATOM 1390 C CA . ILE A 1 169 ? -6.559 2.196 1.890 1.00 95.81 169 ILE A CA 1
ATOM 1391 C C . ILE A 1 169 ? -8.053 2.427 2.127 1.00 95.81 169 ILE A C 1
ATOM 1393 O O . ILE A 1 169 ? -8.438 2.813 3.230 1.00 95.81 169 ILE A O 1
ATOM 1397 N N . ASN A 1 170 ? -8.891 2.153 1.129 1.00 94.88 170 ASN A N 1
ATOM 1398 C CA . ASN A 1 170 ? -10.339 2.311 1.234 1.00 94.88 170 ASN A CA 1
ATOM 1399 C C . ASN A 1 170 ? -10.942 1.355 2.264 1.00 94.88 170 ASN A C 1
ATOM 1401 O O . ASN A 1 170 ? -11.681 1.795 3.143 1.00 94.88 170 ASN A O 1
ATOM 1405 N N . TYR A 1 171 ? -10.536 0.086 2.251 1.00 93.44 171 TYR A N 1
ATOM 1406 C CA . TYR A 1 171 ? -10.931 -0.880 3.276 1.00 93.44 171 TYR A CA 1
ATOM 1407 C C . TYR A 1 171 ? -10.543 -0.425 4.697 1.00 93.44 171 TYR A C 1
ATOM 1409 O O . TYR A 1 171 ? -11.361 -0.469 5.621 1.00 93.44 171 TYR A O 1
ATOM 1417 N N . LEU A 1 172 ? -9.312 0.064 4.880 1.00 93.38 172 LEU A N 1
ATOM 1418 C CA . LEU A 1 172 ? -8.843 0.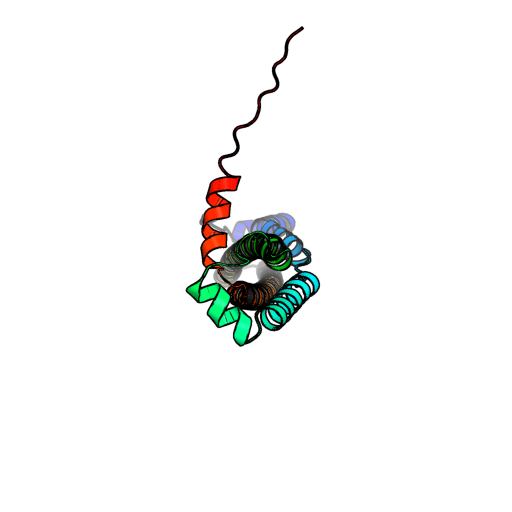570 6.171 1.00 93.38 172 LEU A CA 1
ATOM 1419 C C . LEU A 1 172 ? -9.606 1.821 6.622 1.00 93.38 172 LEU A C 1
ATOM 1421 O O . LEU A 1 172 ? -9.906 1.951 7.808 1.00 93.38 172 LEU A O 1
ATOM 1425 N N . ASN A 1 173 ? -9.940 2.729 5.701 1.00 93.12 173 ASN A N 1
ATOM 1426 C CA . ASN A 1 173 ? -10.754 3.904 6.010 1.00 93.12 173 ASN A CA 1
ATOM 1427 C C . ASN A 1 173 ? -12.168 3.507 6.448 1.00 93.12 173 ASN A C 1
ATOM 1429 O O . ASN A 1 173 ? -12.650 4.048 7.440 1.00 93.12 173 ASN A O 1
ATOM 1433 N N . ASN A 1 174 ? -12.799 2.546 5.769 1.00 92.31 174 ASN A N 1
ATOM 1434 C CA . ASN A 1 174 ? -14.124 2.039 6.140 1.00 92.31 174 ASN A CA 1
ATOM 1435 C C . ASN A 1 1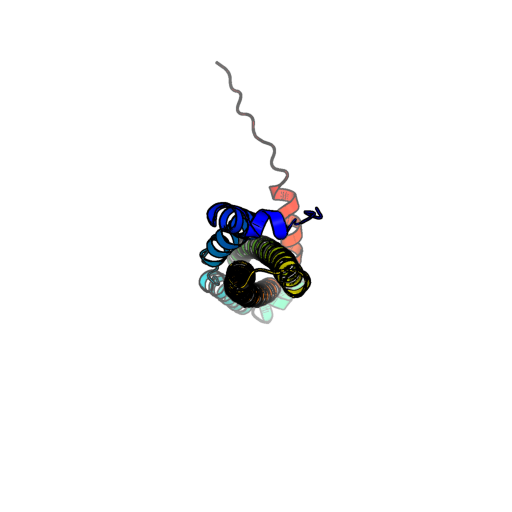74 ? -14.093 1.389 7.530 1.00 92.31 174 ASN A C 1
ATOM 1437 O O . ASN A 1 174 ? -14.892 1.727 8.398 1.00 92.31 174 ASN A O 1
ATOM 1441 N N . THR A 1 175 ? -13.091 0.543 7.788 1.00 90.44 175 THR A N 1
ATOM 1442 C CA . THR A 1 175 ? -12.849 -0.045 9.118 1.00 90.44 175 THR A CA 1
ATOM 1443 C C . THR A 1 175 ? -12.696 1.037 10.193 1.00 90.44 175 THR A C 1
ATOM 1445 O O . THR A 1 175 ? -13.294 0.964 11.263 1.00 90.44 175 THR A O 1
ATOM 1448 N N . MET A 1 176 ? -11.911 2.077 9.907 1.00 91.62 176 MET A N 1
ATOM 1449 C CA . MET A 1 176 ? -11.686 3.190 10.829 1.00 91.62 176 MET A CA 1
ATOM 1450 C C . MET A 1 176 ? -12.968 3.992 11.094 1.00 91.62 176 MET A C 1
ATOM 1452 O O . MET A 1 176 ? -13.162 4.476 12.209 1.00 91.62 176 MET A O 1
ATOM 1456 N N . GLN A 1 177 ? -13.842 4.150 10.097 1.00 91.56 177 GLN A N 1
ATOM 1457 C CA . GLN A 1 177 ? -15.148 4.786 10.277 1.00 91.56 177 GLN A CA 1
ATOM 1458 C C . GLN A 1 177 ? -16.037 3.973 11.218 1.00 91.56 177 GLN A C 1
ATOM 1460 O O . GLN A 1 177 ? -16.589 4.556 12.150 1.00 91.56 177 GLN A O 1
ATOM 1465 N N . GLU A 1 178 ? -16.097 2.652 11.049 1.00 90.69 178 GLU A N 1
ATOM 1466 C CA . GLU A 1 178 ? -16.846 1.772 11.954 1.00 90.69 178 GLU A CA 1
ATOM 1467 C C . GLU A 1 178 ? -16.310 1.830 13.383 1.00 90.69 178 GLU A C 1
ATOM 1469 O O . GLU A 1 178 ? -17.069 2.037 14.326 1.00 90.69 178 GLU A O 1
ATOM 1474 N N . TYR A 1 179 ? -14.991 1.768 13.561 1.00 90.25 179 TYR A N 1
ATOM 1475 C CA . TYR A 1 179 ? -14.384 1.892 14.887 1.00 90.25 179 TYR A CA 1
ATOM 1476 C C . TYR A 1 179 ? -14.709 3.248 15.531 1.00 90.25 179 TYR A C 1
ATOM 1478 O O . TYR A 1 179 ? -15.026 3.326 16.715 1.00 90.25 179 TYR A O 1
ATOM 1486 N N . ARG A 1 180 ? -14.681 4.341 14.755 1.00 90.00 180 ARG A N 1
ATOM 1487 C CA . ARG A 1 180 ? -15.073 5.674 15.243 1.00 90.00 180 ARG A CA 1
ATOM 1488 C C . ARG A 1 180 ? -16.561 5.762 15.571 1.00 90.00 180 ARG A C 1
ATOM 1490 O O . ARG A 1 180 ? -16.904 6.513 16.480 1.00 90.00 180 ARG A O 1
ATOM 1497 N N . ARG A 1 181 ? -17.426 5.049 14.842 1.00 92.62 181 ARG A N 1
ATOM 1498 C CA . ARG A 1 181 ? -18.860 4.947 15.138 1.00 92.62 181 ARG A CA 1
ATOM 1499 C C . ARG A 1 181 ? -19.061 4.256 16.482 1.00 92.62 181 ARG A C 1
ATOM 1501 O O . ARG A 1 181 ? -19.616 4.873 17.378 1.00 92.62 181 ARG A O 1
ATOM 1508 N N . VAL A 1 182 ? -18.507 3.056 16.655 1.00 89.88 182 VAL A N 1
ATOM 1509 C CA . VAL A 1 182 ? -18.611 2.266 17.896 1.00 89.88 182 VAL A CA 1
ATOM 1510 C C . VAL A 1 182 ? -18.052 3.026 19.101 1.00 89.88 182 VAL A C 1
ATOM 1512 O O . VAL A 1 182 ? -18.673 3.056 20.157 1.00 89.88 182 VAL A O 1
ATOM 1515 N N . LEU A 1 183 ? -16.928 3.733 18.944 1.00 87.62 183 LEU A N 1
ATOM 1516 C CA . LEU A 1 183 ? -16.358 4.547 20.023 1.00 87.62 183 LEU A CA 1
ATOM 1517 C C . LEU A 1 183 ? -17.319 5.650 20.517 1.00 87.62 183 LEU A C 1
ATOM 1519 O O . LEU A 1 183 ? -17.247 6.040 21.680 1.00 87.62 183 LEU A O 1
ATOM 1523 N N . ARG A 1 184 ? -18.198 6.179 19.652 1.00 86.69 184 ARG A N 1
ATOM 1524 C CA . ARG A 1 184 ? -19.189 7.205 20.031 1.00 86.69 184 ARG A CA 1
ATOM 1525 C C . ARG A 1 184 ? -20.368 6.633 20.814 1.00 86.69 184 ARG A C 1
ATOM 1527 O O . ARG A 1 184 ? -20.994 7.397 21.539 1.00 86.69 184 ARG A O 1
ATOM 1534 N N . GLU A 1 185 ? -20.635 5.334 20.688 1.00 85.06 185 GLU A N 1
ATOM 1535 C CA . GLU A 1 185 ? -21.693 4.645 21.437 1.00 85.06 185 GLU A CA 1
ATOM 1536 C C . GLU A 1 185 ? -21.315 4.440 22.911 1.00 85.06 185 GLU A C 1
ATOM 1538 O O . GLU A 1 185 ? -22.189 4.266 23.754 1.00 85.06 185 GLU A O 1
ATOM 1543 N N . ILE A 1 186 ? -20.021 4.500 23.255 1.00 81.88 186 ILE A N 1
ATOM 1544 C CA . ILE A 1 186 ? -19.564 4.351 24.641 1.00 81.88 186 ILE A CA 1
ATOM 1545 C C . ILE A 1 186 ? -20.009 5.574 25.468 1.00 81.88 186 ILE A C 1
ATOM 1547 O O . ILE A 1 186 ? -19.564 6.701 25.197 1.00 81.88 186 ILE A O 1
ATOM 1551 N N . PRO A 1 187 ? -20.829 5.393 26.523 1.00 69.00 187 PRO A N 1
ATOM 1552 C CA . PRO A 1 187 ? -21.232 6.490 27.394 1.00 69.00 187 PRO A CA 1
ATOM 1553 C C . PRO A 1 187 ? -20.003 7.152 28.017 1.00 69.00 187 PRO A C 1
ATOM 1555 O O . PRO A 1 187 ? -19.119 6.474 28.530 1.00 69.00 187 PRO A O 1
ATOM 1558 N N . ARG A 1 188 ? -19.942 8.491 27.970 1.00 67.00 188 ARG A N 1
ATOM 1559 C CA . ARG A 1 188 ? -18.779 9.292 28.409 1.00 67.00 188 ARG A CA 1
ATOM 1560 C C . ARG A 1 188 ? -17.485 9.025 27.624 1.00 67.00 188 ARG A C 1
ATOM 1562 O O . ARG A 1 188 ? -16.392 9.170 28.158 1.00 67.00 188 ARG A O 1
ATOM 1569 N N . TYR A 1 189 ? -17.575 8.774 26.316 1.00 59.25 189 TYR A N 1
ATOM 1570 C CA . TYR A 1 189 ? -16.403 8.632 25.429 1.00 59.25 189 TYR A CA 1
ATOM 1571 C C . TYR A 1 189 ? -15.344 9.759 25.536 1.00 59.25 189 TYR A C 1
ATOM 1573 O O . TYR A 1 189 ? -14.186 9.577 25.149 1.00 59.25 189 TYR A O 1
ATOM 1581 N N . HIS A 1 190 ? -15.735 10.951 26.001 1.00 55.31 190 HIS A N 1
ATOM 1582 C CA . HIS A 1 190 ? -14.841 12.085 26.218 1.00 55.31 190 HIS A CA 1
ATOM 1583 C C . HIS A 1 190 ? -13.945 11.899 27.451 1.00 55.31 190 HIS A C 1
ATOM 1585 O O . HIS A 1 190 ? -12.804 12.340 27.399 1.00 55.31 190 HIS A O 1
ATOM 1591 N N . GLU A 1 191 ? -14.400 11.193 28.491 1.00 53.97 191 GLU A N 1
ATOM 1592 C CA . GLU A 1 191 ? -13.605 10.864 29.689 1.00 53.97 191 GLU A CA 1
ATOM 1593 C C . GLU A 1 191 ? -12.456 9.905 29.329 1.00 53.97 191 GLU A C 1
ATOM 1595 O O . GLU A 1 191 ? -11.334 10.062 29.800 1.00 53.97 191 GLU A O 1
ATOM 1600 N N . LEU A 1 192 ? -12.654 9.026 28.336 1.00 53.69 192 LEU A N 1
ATOM 1601 C CA . LEU A 1 192 ? -11.576 8.202 27.771 1.00 53.69 192 LEU A CA 1
ATOM 1602 C C . LEU A 1 192 ? -10.447 9.037 27.133 1.00 53.69 192 LEU A C 1
ATOM 1604 O O . LEU A 1 192 ? -9.422 8.477 26.738 1.00 53.69 192 LEU A O 1
ATOM 1608 N N . ARG A 1 193 ? -10.647 10.336 26.856 1.00 47.75 193 ARG A N 1
ATOM 1609 C CA . ARG A 1 193 ? -9.587 11.203 26.304 1.00 47.75 193 ARG A CA 1
ATOM 1610 C C . ARG A 1 193 ? -8.551 11.583 27.364 1.00 47.75 193 ARG A C 1
ATOM 1612 O O . ARG A 1 193 ? -7.415 11.841 26.981 1.00 47.75 193 ARG A O 1
ATOM 1619 N N . GLU A 1 194 ? -8.916 11.581 28.646 1.00 43.41 194 GLU A N 1
ATOM 1620 C CA . GLU A 1 194 ? -8.022 11.960 29.750 1.00 43.41 194 GLU A CA 1
ATOM 1621 C C . GLU A 1 194 ? -7.106 10.803 30.196 1.00 43.41 194 GLU A C 1
ATOM 1623 O O . GLU A 1 194 ? -5.992 11.039 30.656 1.00 43.41 194 GLU A O 1
ATOM 1628 N N . GLU A 1 195 ? -7.487 9.542 29.959 1.00 45.16 195 GLU A N 1
ATOM 1629 C CA . GLU A 1 195 ? -6.689 8.369 30.366 1.00 45.16 195 GLU A CA 1
ATOM 1630 C C . GLU A 1 195 ? -5.360 8.210 29.610 1.00 45.16 195 GLU A C 1
ATOM 1632 O O . GLU A 1 195 ? -4.378 7.744 30.188 1.00 45.16 195 GLU A O 1
ATOM 1637 N N . MET A 1 196 ? -5.277 8.661 28.351 1.00 42.97 196 MET A N 1
ATOM 1638 C CA . MET A 1 196 ? -3.999 8.689 27.621 1.00 42.97 196 MET A CA 1
ATOM 1639 C C . MET A 1 196 ? -2.973 9.614 28.284 1.00 42.97 196 MET A C 1
ATOM 1641 O O . MET A 1 196 ? -1.774 9.397 28.129 1.00 42.97 196 MET A O 1
ATOM 1645 N N . TYR A 1 197 ? -3.430 10.639 29.007 1.00 39.88 197 TYR A N 1
ATOM 1646 C CA . TYR A 1 197 ? -2.543 11.551 29.719 1.00 39.88 197 TYR A CA 1
ATOM 1647 C C . TYR A 1 197 ? -2.010 10.908 31.005 1.00 39.88 197 TYR A C 1
ATOM 1649 O O . TYR A 1 197 ? -0.838 11.068 31.326 1.00 39.88 197 TYR A O 1
ATOM 1657 N N . ASN A 1 198 ? -2.832 10.106 31.688 1.00 43.19 198 ASN A N 1
ATOM 1658 C CA . ASN A 1 198 ? -2.447 9.457 32.943 1.00 43.19 198 ASN A CA 1
ATOM 1659 C C . ASN A 1 198 ? -1.558 8.218 32.734 1.00 43.19 198 ASN A C 1
ATOM 1661 O O . ASN A 1 198 ? -0.646 8.000 33.521 1.00 43.19 198 ASN A O 1
ATOM 1665 N N . GLN A 1 199 ? -1.728 7.457 31.645 1.00 44.53 199 GLN A N 1
ATOM 1666 C CA . GLN A 1 199 ? -0.849 6.310 31.343 1.00 44.53 199 GLN A CA 1
ATOM 1667 C C . GLN A 1 199 ? 0.550 6.708 30.830 1.00 44.53 199 GLN A C 1
ATOM 1669 O O . GLN A 1 199 ? 1.460 5.884 30.822 1.00 44.53 199 GLN A O 1
ATOM 1674 N N . LEU A 1 200 ? 0.750 7.963 30.407 1.00 44.28 200 LEU A N 1
ATOM 1675 C CA . LEU A 1 200 ? 2.066 8.500 30.024 1.00 44.28 200 LEU A CA 1
ATOM 1676 C C . LEU A 1 200 ? 2.836 9.113 31.210 1.00 44.28 200 LEU A C 1
ATOM 1678 O O . LEU A 1 200 ? 3.984 9.521 31.036 1.00 44.28 200 LEU A O 1
ATOM 1682 N N . ILE A 1 201 ? 2.225 9.165 32.400 1.00 41.84 201 ILE A N 1
ATOM 1683 C CA . ILE A 1 201 ? 2.803 9.720 33.631 1.00 41.84 201 ILE A CA 1
ATOM 1684 C C . ILE A 1 201 ? 2.686 8.676 34.754 1.00 41.84 201 ILE A C 1
ATOM 1686 O O . ILE A 1 201 ? 2.200 8.959 35.843 1.00 41.84 201 ILE A O 1
ATOM 1690 N N . GLU A 1 202 ? 3.137 7.447 34.512 1.00 37.88 202 GLU A N 1
ATOM 1691 C CA . GLU A 1 202 ? 3.597 6.601 35.616 1.00 37.88 202 GLU A CA 1
ATOM 1692 C C . GLU A 1 202 ? 5.128 6.685 35.663 1.00 37.88 202 GLU A C 1
ATOM 1694 O O . GLU A 1 202 ? 5.792 6.396 34.659 1.00 37.88 202 GLU A O 1
ATOM 1699 N N . PRO A 1 203 ? 5.726 7.138 36.780 1.00 40.97 203 PRO A N 1
ATOM 1700 C CA . PRO A 1 203 ? 7.171 7.157 36.903 1.00 40.97 203 PRO A CA 1
ATOM 1701 C C . PRO A 1 203 ? 7.681 5.715 36.888 1.00 40.97 203 PRO A C 1
ATOM 1703 O O . PRO A 1 203 ? 7.120 4.836 37.544 1.00 40.97 203 PRO A O 1
ATOM 1706 N N . ARG A 1 204 ? 8.777 5.474 36.158 1.00 43.28 204 ARG A N 1
ATOM 1707 C CA . ARG A 1 204 ? 9.571 4.255 36.330 1.00 43.28 204 ARG A CA 1
ATOM 1708 C C . ARG A 1 204 ? 9.948 4.168 37.804 1.00 43.28 204 ARG A C 1
ATOM 1710 O O . ARG A 1 204 ? 10.712 4.999 38.289 1.00 43.28 204 ARG A O 1
ATOM 1717 N N . VAL A 1 205 ? 9.398 3.187 38.505 1.00 43.75 205 VAL A N 1
ATOM 1718 C CA . VAL A 1 205 ? 9.900 2.808 39.819 1.00 43.75 205 VAL A CA 1
ATOM 1719 C C . VAL A 1 205 ? 11.247 2.130 39.571 1.00 43.75 205 VAL A C 1
ATOM 1721 O O . VAL A 1 205 ? 11.305 0.964 39.185 1.00 43.75 205 VAL A O 1
ATOM 1724 N N . ASP A 1 206 ? 12.327 2.899 39.708 1.00 45.53 206 ASP A N 1
ATOM 1725 C CA . ASP A 1 206 ? 13.670 2.353 39.883 1.00 45.53 206 ASP A CA 1
ATOM 1726 C C . ASP A 1 206 ? 13.688 1.624 41.229 1.00 45.53 206 ASP A C 1
ATOM 1728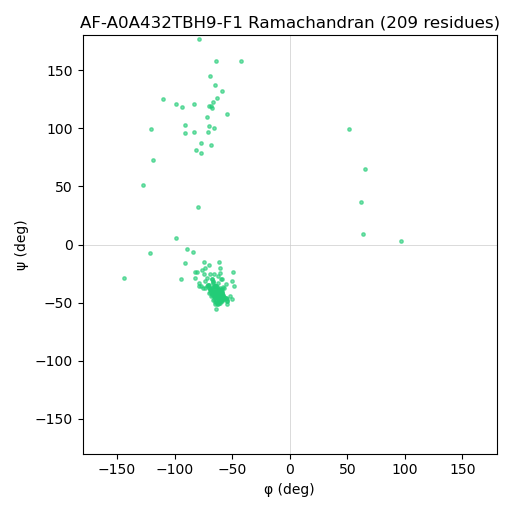 O O . ASP A 1 206 ? 13.809 2.234 42.290 1.00 45.53 206 ASP A O 1
ATOM 1732 N N . ASN A 1 207 ? 13.563 0.299 41.188 1.00 41.31 207 ASN A N 1
ATOM 1733 C CA . ASN A 1 207 ? 13.908 -0.540 42.328 1.00 41.31 207 ASN A CA 1
ATOM 1734 C C . ASN A 1 207 ? 15.434 -0.667 42.387 1.00 41.31 207 ASN A C 1
ATOM 1736 O O . ASN A 1 207 ? 16.010 -1.665 41.958 1.00 41.31 207 ASN A O 1
ATOM 1740 N N . THR A 1 208 ? 16.095 0.364 42.909 1.00 45.50 208 THR A N 1
ATOM 1741 C CA . THR A 1 208 ? 17.402 0.208 43.549 1.00 45.50 208 THR A CA 1
ATOM 1742 C C . THR A 1 208 ? 17.190 -0.054 45.035 1.00 45.50 208 THR A C 1
ATOM 1744 O O . THR A 1 208 ? 17.075 0.882 45.823 1.00 45.50 208 THR A O 1
ATOM 1747 N N . GLU A 1 209 ? 17.191 -1.324 45.420 1.00 44.31 209 GLU A N 1
ATOM 1748 C CA . GLU A 1 209 ? 17.595 -1.769 46.757 1.00 44.31 209 GLU A CA 1
ATOM 1749 C C . GLU A 1 209 ? 18.772 -2.720 46.508 1.00 44.31 209 GLU A C 1
ATOM 1751 O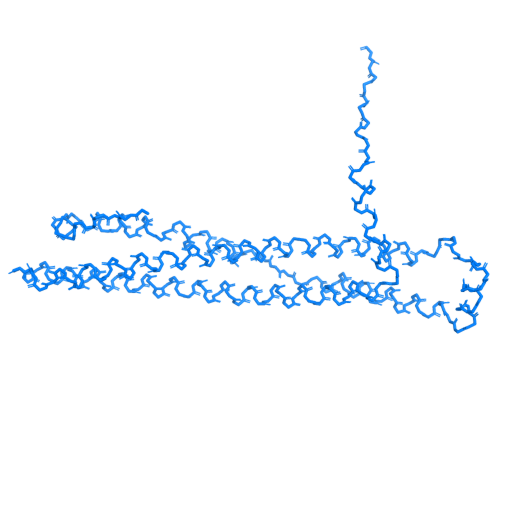 O . GLU A 1 209 ? 18.632 -3.711 45.799 1.00 44.31 209 GLU A O 1
ATOM 1756 N N . LYS A 1 210 ? 20.009 -2.241 46.679 1.00 40.84 210 LYS A N 1
ATOM 1757 C CA . LYS A 1 210 ? 20.786 -2.328 47.926 1.00 40.84 210 LYS A CA 1
ATOM 1758 C C . LYS A 1 210 ? 20.827 -3.756 48.463 1.00 40.84 210 LYS A C 1
ATOM 1760 O O . LYS A 1 210 ? 19.907 -4.161 49.156 1.00 40.84 210 LYS A O 1
ATOM 1765 N N . ASP A 1 211 ? 21.940 -4.420 48.178 1.00 41.66 211 ASP A N 1
ATOM 1766 C CA . ASP A 1 211 ? 22.829 -4.959 49.209 1.00 41.66 211 ASP A CA 1
ATOM 1767 C C . ASP A 1 211 ? 24.275 -4.592 48.841 1.00 41.66 211 ASP A C 1
ATOM 1769 O O . ASP A 1 211 ? 24.619 -4.699 47.638 1.00 41.66 211 ASP A O 1
#

Nearest PDB structures (foldseek):
  4ilo-assembly1_A  TM=5.846E-01  e=8.363E-01  Chlamydia trachomatis L2/434/Bu
  6h2d-assembly1_R  TM=3.639E-01  e=1.234E-01  Aeromonas hydrophila subsp. hydrophila AL09-71
  5nnv-assembly4_D  TM=5.571E-01  e=1.122E+00  Bacillus subtilis subsp. subtilis str. 168
  6ixe-assembly1_A  TM=4.630E-01  e=1.833E+00  Homo sapiens
  3na7-assembly1_A  TM=4.389E-01  e=1.300E+00  Helicobacter pylori NCTC 11638

Sequence (211 aa):
MSISINIGNILNSSSNTFHEILDKLQKDNIEKSKKELALKNEFDTTL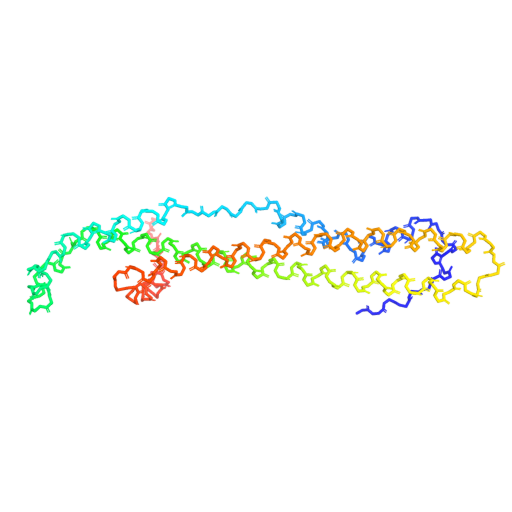IDAILLTVDALHEEEGFVSRVLYSSFGIGKNKNKRREQLIILGSQLKSQLSDKEKSIRRSRYRKENLYSSQKNLTRFHKAFKDKIPFLNSYTLQNRAINYMREINRNIETILIYQDELEVRINYLNNTMQEYRRVLREIPRYHELREEMYNQLIEPRVDNTEKD

Secondary structure (DSSP, 8-state):
------HHHHHHS-HHHHHHHHHHHHHHHHHHHHHHHHS-----HHHHHHHHHHHHHHHHHT-HHHHHHHHHH-TT-S--HHHHHHHHHHHHHHHHHHHHHHHHHHHHHHHHHHHHHHHHHHHHHHHHHHHGGG---HHHHHHHHHHHHHHHHHHHHHHHHHHHHHHHHHHHHHHHHHHHHHHHHSTTTTGGGTHHHHTT-----------

Mean predicted aligned error: 10.79 Å

Solvent-accessible surface area (backbone atoms only — not comparable to full-atom values): 12107 Å² total; per-residue (Å²): 137,82,76,84,76,57,55,68,58,53,68,71,47,59,70,63,62,47,52,53,53,52,43,74,52,38,47,69,55,51,55,54,41,53,57,58,70,70,54,85,78,80,78,66,58,68,62,51,51,54,48,53,54,45,46,53,52,48,53,62,71,46,33,82,71,47,43,58,44,40,74,73,67,53,63,71,72,81,74,50,66,60,58,58,48,48,51,55,51,48,52,49,53,50,53,50,47,54,53,50,52,52,49,43,53,51,43,50,54,46,37,52,51,38,52,50,27,41,55,51,45,54,50,51,38,45,53,45,61,72,45,45,88,77,51,92,42,71,68,54,41,53,50,45,54,52,50,39,53,53,46,49,56,51,42,53,54,45,50,54,54,39,50,55,38,48,55,50,44,52,53,51,50,52,52,46,49,51,53,56,51,57,50,67,66,42,86,65,52,68,62,66,62,55,51,66,60,54,72,74,65,65,79,83,80,79,84,82,75,87,132

Foldseek 3Di:
DDDPDPLVCCLVDDVVVLVVVLCVLPVVLLVLLVVLLPDDDDQCVVLLVLLVVLLVVVVVVCPPVVVCCCVPPVPPVPDPVSLVVNLVSLVVLVVSLVVLVVSLVSLVVSLVSLVSSLVVLVVVLVVLVVCLVVDPDPSSNVVSVVSSVVSVVVSVSSVVSSVSSVVVSVVSVVSSVSSVVSCVSRVPSVVSVCVVVVVVPDDPPPPDDDD

Radius of gyration: 29.05 Å; Cα contacts (8 Å, |Δi|>4): 130; chains: 1; bounding box: 63×23×87 Å

pLDDT: mean 81.37, std 18.94, range [30.39, 97.94]